Protein AF-A0A5B7B2M4-F1 (afdb_monomer)

Solvent-accessible surface area (backbone atoms only — not comparable to full-atom values): 9684 Å² total; per-residue (Å²): 109,72,70,57,55,51,35,52,51,45,44,63,54,67,71,53,65,51,59,54,58,60,61,74,62,68,88,63,90,63,80,68,60,58,59,52,50,55,50,51,48,55,52,44,48,52,54,38,42,56,54,56,53,78,44,56,55,68,67,45,52,50,50,23,68,76,64,66,38,70,68,36,44,48,53,40,48,62,67,48,58,51,80,69,49,18,71,55,77,80,53,66,68,57,53,50,48,37,58,54,30,52,69,42,92,52,55,57,47,18,28,50,28,22,46,51,50,29,44,40,28,40,85,92,33,84,34,12,64,61,46,36,49,47,37,56,77,69,52,35,66,64,55,32,52,53,39,39,65,41,86,87,48,52,69,64,23,19,54,29,19,49,45,35,51,51,33,42,55,52,57,69,70,51,78,91,124

Foldseek 3Di:
DVLLVLLVVLLVCQQCVVVVVVVVPPPDDDPPVVVVVVVSNVVSLVSLQVSLVQLCDPVLLVVCVPPVDPVSLVVSLVSLEDQCLLVDDDDLVSLLSLLSQCVGPDLSSLLSSLSSLSRPQPPPRPCNLVSLVSCVVSVSLVSLVCQLPPPPHDSNSNSSSSSSNVSSVVSVPDDPD

Nearest PDB structures (foldseek):
  6lsu-assembly1_A  TM=4.538E-01  e=9.828E-01  Saccharomyces cerevisiae S288C
  3t7u-assembly1_A  TM=4.483E-01  e=1.725E+00  Homo sapiens
  6lst-assembly1_A  TM=4.559E-01  e=2.286E+00  Saccharomyces cerevisiae S288C

Structure (mmCIF, N/CA/C/O backbone):
data_AF-A0A5B7B2M4-F1
#
_entry.id   AF-A0A5B7B2M4-F1
#
loop_
_atom_site.group_PDB
_atom_site.id
_atom_site.type_symbol
_atom_site.label_atom_id
_atom_site.label_alt_id
_atom_site.label_comp_id
_atom_site.label_asym_id
_atom_site.label_entity_id
_atom_site.label_seq_id
_atom_site.pdbx_PDB_ins_code
_atom_site.Cartn_x
_atom_site.Cartn_y
_atom_site.Cartn_z
_atom_site.occupancy
_atom_site.B_iso_or_equiv
_atom_site.auth_seq_id
_atom_site.auth_comp_id
_atom_site.auth_asym_id
_atom_site.auth_atom_id
_atom_site.pdbx_PDB_model_num
ATOM 1 N N . MET A 1 1 ? 15.340 7.994 -4.288 1.00 92.00 1 MET A N 1
ATOM 2 C CA . MET A 1 1 ? 15.345 6.598 -4.796 1.00 92.00 1 MET A CA 1
ATOM 3 C C . MET A 1 1 ? 16.191 5.570 -4.014 1.00 92.00 1 MET A C 1
ATOM 5 O O . MET A 1 1 ? 15.626 4.593 -3.544 1.00 92.00 1 MET A O 1
ATOM 9 N N . ALA A 1 2 ? 17.513 5.727 -3.843 1.00 94.50 2 ALA A N 1
ATOM 10 C CA . ALA A 1 2 ? 18.378 4.657 -3.292 1.00 94.50 2 ALA A CA 1
ATOM 11 C C . ALA A 1 2 ? 17.943 4.094 -1.918 1.00 94.50 2 ALA A C 1
ATOM 13 O O . ALA A 1 2 ? 17.927 2.882 -1.719 1.00 94.50 2 ALA A O 1
ATOM 14 N N . ARG A 1 3 ? 17.520 4.967 -0.991 1.00 95.62 3 ARG A N 1
ATOM 15 C CA . ARG A 1 3 ? 17.023 4.560 0.338 1.00 95.62 3 ARG A CA 1
ATOM 16 C C . ARG A 1 3 ? 15.766 3.686 0.267 1.00 95.62 3 ARG A C 1
ATOM 18 O O . ARG A 1 3 ? 15.639 2.758 1.055 1.00 95.62 3 ARG A O 1
ATOM 25 N N . PHE A 1 4 ? 14.885 3.949 -0.699 1.00 97.00 4 PHE A N 1
ATOM 26 C CA . PHE A 1 4 ? 13.685 3.142 -0.922 1.00 97.00 4 PHE A CA 1
ATOM 27 C C . PHE A 1 4 ? 14.059 1.731 -1.368 1.00 97.00 4 PHE A C 1
ATOM 29 O O . PHE A 1 4 ? 13.648 0.765 -0.735 1.00 97.00 4 PHE A O 1
ATOM 36 N N . MET A 1 5 ? 14.928 1.606 -2.374 1.00 97.50 5 MET A N 1
ATOM 37 C CA . MET A 1 5 ? 15.396 0.297 -2.844 1.00 97.50 5 MET A CA 1
ATOM 38 C C . MET A 1 5 ? 16.123 -0.491 -1.749 1.00 97.50 5 MET A C 1
ATOM 40 O O . MET A 1 5 ? 15.901 -1.691 -1.616 1.00 97.50 5 MET A O 1
ATOM 44 N N . ALA A 1 6 ? 16.938 0.178 -0.928 1.00 97.38 6 ALA A N 1
ATOM 45 C CA . ALA A 1 6 ? 17.596 -0.453 0.213 1.00 97.38 6 ALA A CA 1
ATOM 46 C C . ALA A 1 6 ? 16.583 -0.977 1.246 1.00 97.38 6 ALA A C 1
ATOM 48 O O . ALA A 1 6 ? 16.709 -2.111 1.704 1.00 97.38 6 ALA A O 1
ATOM 49 N N . ALA A 1 7 ? 15.549 -0.195 1.574 1.00 97.50 7 ALA A N 1
ATOM 50 C CA . ALA A 1 7 ? 14.488 -0.631 2.479 1.00 97.50 7 ALA A CA 1
ATOM 51 C C . ALA A 1 7 ? 13.710 -1.834 1.918 1.00 97.50 7 ALA A C 1
ATOM 53 O O . ALA A 1 7 ? 13.469 -2.791 2.652 1.00 97.50 7 ALA A O 1
ATOM 54 N N . LEU A 1 8 ? 13.383 -1.835 0.618 1.00 96.69 8 LEU A N 1
ATOM 55 C CA . LEU A 1 8 ? 12.730 -2.973 -0.041 1.00 96.69 8 LEU A CA 1
ATOM 56 C C . LEU A 1 8 ? 13.603 -4.230 -0.017 1.00 96.69 8 LEU A C 1
ATOM 58 O O . LEU A 1 8 ? 13.109 -5.313 0.287 1.00 96.69 8 LEU A O 1
ATOM 62 N N . ALA A 1 9 ? 14.901 -4.090 -0.292 1.00 96.50 9 ALA A N 1
ATOM 63 C CA . ALA A 1 9 ? 15.842 -5.203 -0.251 1.00 96.50 9 ALA A CA 1
ATOM 64 C C . ALA A 1 9 ? 15.936 -5.807 1.159 1.00 96.50 9 ALA A C 1
ATOM 66 O O . ALA A 1 9 ? 15.821 -7.021 1.311 1.00 96.50 9 ALA A O 1
ATOM 67 N N . LEU A 1 10 ? 16.055 -4.974 2.198 1.00 96.06 10 LEU A N 1
ATOM 68 C CA . LEU A 1 10 ? 16.050 -5.434 3.590 1.00 96.06 10 LEU A CA 1
ATOM 69 C C . LEU A 1 10 ? 14.726 -6.114 3.958 1.00 96.06 10 LEU A C 1
ATOM 71 O O . LEU A 1 10 ? 14.737 -7.189 4.555 1.00 96.06 10 LEU A O 1
ATOM 75 N N . ALA A 1 11 ? 13.591 -5.532 3.565 1.00 96.00 11 ALA A N 1
ATOM 76 C CA . ALA A 1 11 ? 12.282 -6.131 3.800 1.00 96.00 11 ALA A CA 1
ATOM 77 C C . ALA A 1 11 ? 12.184 -7.508 3.132 1.00 96.00 11 ALA A C 1
ATOM 79 O O . ALA A 1 11 ? 11.703 -8.458 3.735 1.00 96.00 11 ALA A O 1
ATOM 80 N N . TYR A 1 12 ? 12.709 -7.645 1.915 1.00 94.06 12 TYR A N 1
ATOM 81 C CA . TYR A 1 12 ? 12.763 -8.908 1.188 1.00 94.06 12 TYR A CA 1
ATOM 82 C C . TYR A 1 12 ? 13.715 -9.928 1.822 1.00 94.06 12 TYR A C 1
ATOM 84 O O . TYR A 1 12 ? 13.478 -11.127 1.731 1.00 94.06 12 TYR A O 1
ATOM 92 N N . MET A 1 13 ? 14.799 -9.508 2.457 1.00 91.94 13 MET A N 1
ATOM 93 C CA . MET A 1 13 ? 15.658 -10.457 3.165 1.00 91.94 13 MET A CA 1
ATOM 94 C C . MET A 1 13 ? 14.956 -11.014 4.408 1.00 91.94 13 MET A C 1
ATOM 96 O O . MET A 1 13 ? 15.096 -12.191 4.717 1.00 91.94 13 MET A O 1
ATOM 100 N N . PHE A 1 14 ? 14.155 -10.205 5.100 1.00 90.56 14 PHE A N 1
ATOM 101 C CA . PHE A 1 14 ? 13.618 -10.555 6.418 1.00 90.56 14 PHE A CA 1
ATOM 102 C C . PHE A 1 14 ? 12.096 -10.769 6.467 1.00 90.56 14 PHE A C 1
ATOM 104 O O . PHE A 1 14 ? 11.518 -10.777 7.550 1.00 90.56 14 PHE A O 1
ATOM 111 N N . ASP A 1 15 ? 11.428 -11.008 5.334 1.00 88.12 15 ASP A N 1
ATOM 112 C CA . ASP A 1 15 ? 9.972 -11.241 5.280 1.00 88.12 15 ASP A CA 1
ATOM 113 C C . ASP A 1 15 ? 9.506 -12.646 5.686 1.00 88.12 15 ASP A C 1
ATOM 115 O O . ASP A 1 15 ? 8.326 -12.965 5.532 1.00 88.12 15 ASP A O 1
ATOM 119 N N . GLY A 1 16 ? 10.406 -13.459 6.242 1.00 77.56 16 GLY A N 1
ATOM 120 C CA . GLY A 1 16 ? 10.140 -14.815 6.729 1.00 77.56 16 GLY A CA 1
ATOM 121 C C . GLY A 1 16 ? 10.812 -15.911 5.903 1.00 77.56 16 GLY A C 1
ATOM 122 O O . GLY A 1 16 ? 11.034 -17.000 6.417 1.00 77.56 16 GLY A O 1
ATOM 123 N N . ARG A 1 17 ? 11.245 -15.627 4.667 1.00 71.62 17 ARG A N 1
ATOM 124 C CA . ARG A 1 17 ? 11.921 -16.638 3.833 1.00 71.62 17 ARG A CA 1
ATOM 125 C C . ARG A 1 17 ? 13.304 -17.035 4.332 1.00 71.62 17 ARG A C 1
ATOM 127 O O . ARG A 1 17 ? 13.683 -18.191 4.202 1.00 71.62 17 ARG A O 1
ATOM 134 N N . MET A 1 18 ? 14.063 -16.112 4.924 1.00 66.69 18 MET A N 1
ATOM 135 C CA . MET A 1 18 ? 15.353 -16.482 5.520 1.00 66.69 18 MET A CA 1
ATOM 136 C C . MET A 1 18 ? 15.214 -17.372 6.758 1.00 66.69 18 MET A C 1
ATOM 138 O O . MET A 1 18 ? 16.135 -18.132 7.045 1.00 66.69 18 MET A O 1
ATOM 142 N N . ASP A 1 19 ? 14.066 -17.341 7.438 1.00 60.72 19 ASP A N 1
ATOM 143 C CA . ASP A 1 19 ? 13.812 -18.208 8.592 1.00 60.72 19 ASP A CA 1
ATOM 144 C C . ASP A 1 19 ? 13.605 -19.662 8.131 1.00 60.72 19 ASP A C 1
ATOM 146 O O . ASP A 1 19 ? 14.072 -20.585 8.795 1.00 60.72 19 ASP A O 1
ATOM 150 N N . GLU A 1 20 ? 13.020 -19.872 6.944 1.00 59.59 20 GLU A N 1
ATOM 151 C CA . GLU A 1 20 ? 12.902 -21.193 6.304 1.00 59.59 20 GLU A CA 1
ATOM 152 C C . GLU A 1 20 ? 14.270 -21.756 5.882 1.00 59.59 20 GLU A C 1
ATOM 154 O O . GLU A 1 20 ? 14.570 -22.920 6.149 1.00 59.59 20 GLU A O 1
ATOM 159 N N . PHE A 1 21 ? 15.145 -20.937 5.283 1.00 57.12 21 PHE A N 1
ATOM 160 C CA . PHE A 1 21 ? 16.496 -21.376 4.898 1.00 57.12 21 PHE A CA 1
ATOM 161 C C . PHE A 1 21 ? 17.390 -21.685 6.105 1.00 57.12 21 PHE A C 1
ATOM 163 O O . PHE A 1 21 ? 18.189 -22.621 6.050 1.00 57.12 21 PHE A O 1
ATOM 170 N N . ALA A 1 22 ? 17.247 -20.935 7.202 1.00 57.28 22 ALA A N 1
ATOM 171 C CA . ALA A 1 22 ? 17.946 -21.229 8.449 1.00 57.28 22 ALA A CA 1
ATOM 172 C C . ALA A 1 22 ? 17.492 -22.566 9.063 1.00 57.28 22 ALA A C 1
ATOM 174 O O . ALA A 1 22 ? 18.316 -23.266 9.647 1.00 57.28 22 ALA A O 1
ATOM 175 N N . LEU A 1 23 ? 16.218 -22.945 8.890 1.00 54.50 23 LEU A N 1
ATOM 176 C CA . LEU A 1 23 ? 15.650 -24.193 9.409 1.00 54.50 23 LEU A CA 1
ATOM 177 C C . LEU A 1 23 ? 16.064 -25.432 8.590 1.00 54.50 23 LEU A C 1
ATOM 179 O O . LEU A 1 23 ? 16.275 -26.502 9.152 1.00 54.50 23 LEU A O 1
ATOM 183 N N . ILE A 1 24 ? 16.208 -25.301 7.266 1.00 56.34 24 ILE A N 1
ATOM 184 C CA . ILE A 1 24 ? 16.593 -26.412 6.368 1.00 56.34 24 ILE A CA 1
ATOM 185 C C . ILE A 1 24 ? 18.084 -26.782 6.523 1.00 56.34 24 ILE A C 1
ATOM 187 O O . ILE A 1 24 ? 18.479 -27.911 6.244 1.00 56.34 24 ILE A O 1
ATOM 191 N N . GLY A 1 25 ? 18.920 -25.856 7.005 1.00 51.91 25 GLY A N 1
ATOM 192 C CA . GLY A 1 25 ? 20.362 -26.063 7.175 1.00 51.91 25 GLY A CA 1
ATOM 193 C C . GLY A 1 25 ? 20.795 -26.793 8.455 1.00 51.91 25 GLY A C 1
ATOM 194 O O . GLY A 1 25 ? 21.991 -27.016 8.638 1.00 51.91 25 GLY A O 1
ATOM 195 N N . THR A 1 26 ? 19.883 -27.156 9.362 1.00 47.72 26 THR A N 1
ATOM 196 C CA . THR A 1 26 ? 20.258 -27.714 10.672 1.00 47.72 26 THR A CA 1
ATOM 197 C C . THR A 1 26 ? 20.239 -29.241 10.691 1.00 47.72 26 THR A C 1
ATOM 199 O O . THR A 1 26 ? 19.338 -29.856 11.256 1.00 47.72 26 THR A O 1
ATOM 202 N N . SER A 1 27 ? 21.284 -29.853 10.132 1.00 46.03 27 SER A N 1
ATOM 203 C CA . SER A 1 27 ? 21.728 -31.200 10.528 1.00 46.03 27 SER A CA 1
ATOM 204 C C . SER A 1 27 ? 23.151 -31.231 11.102 1.00 46.03 27 SER A C 1
ATOM 206 O O . SER A 1 27 ? 23.671 -32.309 11.370 1.00 46.03 27 SER A O 1
ATOM 208 N N . SER A 1 28 ? 23.799 -30.084 11.336 1.00 46.19 28 SER A N 1
ATOM 209 C CA . SER A 1 28 ? 25.055 -30.028 12.094 1.00 46.19 28 SER A CA 1
ATOM 210 C C . SER A 1 28 ? 25.338 -28.610 12.609 1.00 46.19 28 SER A C 1
ATOM 212 O O . SER A 1 28 ? 25.233 -27.645 11.859 1.00 46.19 28 SER A O 1
ATOM 214 N N . GLU A 1 29 ? 25.634 -28.518 13.908 1.00 49.25 29 GLU A N 1
ATOM 215 C CA . GLU A 1 29 ? 26.348 -27.450 14.630 1.00 49.25 29 GLU A CA 1
ATOM 216 C C . GLU A 1 29 ? 26.226 -25.989 14.134 1.00 49.25 29 GLU A C 1
ATOM 218 O O . GLU A 1 29 ? 26.856 -25.590 13.158 1.00 49.25 29 GLU A O 1
ATOM 223 N N . SER A 1 30 ? 25.528 -25.117 14.883 1.00 48.75 30 SER A N 1
ATOM 224 C CA . SER A 1 30 ? 26.055 -23.779 15.263 1.00 48.75 30 SER A CA 1
ATOM 225 C C . SER A 1 30 ? 25.034 -22.896 16.003 1.00 48.75 30 SER A C 1
ATOM 227 O O . SER A 1 30 ? 24.222 -22.201 15.400 1.00 48.75 30 SER A O 1
ATOM 229 N N . SER A 1 31 ? 25.159 -22.809 17.330 1.00 52.06 31 SER A N 1
ATOM 230 C CA . SER A 1 31 ? 24.497 -21.773 18.153 1.00 52.06 31 SER A CA 1
ATOM 231 C C . SER A 1 31 ? 24.957 -20.342 17.785 1.00 52.06 31 SER A C 1
ATOM 233 O O . SER A 1 31 ? 24.250 -19.362 17.994 1.00 52.06 31 SER A O 1
ATOM 235 N N . SER A 1 32 ? 26.131 -20.201 17.159 1.00 53.34 32 SER A N 1
ATOM 236 C CA . SER A 1 32 ? 26.727 -18.911 16.787 1.00 53.34 32 SER A CA 1
ATOM 237 C C . SER A 1 32 ? 26.107 -18.243 15.549 1.00 53.34 32 SER A C 1
ATOM 239 O O . SER A 1 32 ? 26.092 -17.014 15.471 1.00 53.34 32 SER A O 1
ATOM 241 N N . LYS A 1 33 ? 25.580 -19.009 14.581 1.00 56.06 33 LYS A N 1
ATOM 242 C CA . LYS A 1 33 ? 25.015 -18.446 13.336 1.00 56.06 33 LYS A CA 1
ATOM 243 C C . LYS A 1 33 ? 23.608 -17.869 13.530 1.00 56.06 33 LYS A C 1
ATOM 245 O O . LYS A 1 33 ? 23.293 -16.847 12.923 1.00 56.06 33 LYS A O 1
ATOM 250 N N . SER A 1 34 ? 22.788 -18.461 14.402 1.00 56.94 34 SER A N 1
ATOM 251 C CA . SER A 1 34 ? 21.434 -17.968 14.705 1.00 56.94 34 SER A CA 1
ATOM 252 C C . SER A 1 34 ? 21.455 -16.618 15.434 1.00 56.94 34 SER A C 1
ATOM 254 O O . SER A 1 34 ? 20.738 -15.697 15.044 1.00 56.94 34 SER A O 1
ATOM 256 N N . VAL A 1 35 ? 22.354 -16.449 16.412 1.00 59.94 35 VAL A N 1
ATOM 257 C CA . VAL A 1 35 ? 22.531 -15.191 17.164 1.00 59.94 35 VAL A CA 1
ATOM 258 C C . VAL A 1 35 ? 22.952 -14.030 16.250 1.00 59.94 35 VAL A C 1
ATOM 260 O O . VAL A 1 35 ? 22.502 -12.897 16.432 1.00 59.94 35 VAL A O 1
ATOM 263 N N . SER A 1 36 ? 23.772 -14.301 15.228 1.00 74.69 36 SER A N 1
ATOM 264 C CA . SER A 1 36 ? 24.186 -13.297 14.236 1.00 74.69 36 SER A CA 1
ATOM 265 C C . SER A 1 36 ? 23.022 -12.842 13.342 1.00 74.69 36 SER A C 1
ATOM 267 O O . SER A 1 36 ? 22.870 -11.644 13.085 1.00 74.69 36 SER A O 1
ATOM 269 N N . LEU A 1 37 ? 22.160 -13.774 12.922 1.00 81.12 37 LEU A N 1
ATOM 270 C CA . LEU A 1 37 ? 21.032 -13.486 12.034 1.00 81.12 37 LEU A CA 1
ATOM 271 C C . LEU A 1 37 ? 19.918 -12.704 12.741 1.00 81.12 37 LEU A C 1
ATOM 273 O O . LEU A 1 37 ? 19.368 -11.768 12.159 1.00 81.12 37 LEU A O 1
ATOM 277 N N . ASP A 1 38 ? 19.640 -13.009 14.009 1.00 84.25 38 ASP A N 1
ATOM 278 C CA . ASP A 1 38 ? 18.680 -12.247 14.817 1.00 84.25 38 ASP A CA 1
ATOM 279 C C . ASP A 1 38 ? 19.138 -10.799 15.040 1.00 84.25 38 ASP A C 1
ATOM 281 O O . ASP A 1 38 ? 18.335 -9.863 14.961 1.00 84.25 38 ASP A O 1
ATOM 285 N N . GLY A 1 39 ? 20.439 -10.593 15.274 1.00 87.94 39 GLY A N 1
ATOM 286 C CA . GLY A 1 39 ? 21.036 -9.259 15.347 1.00 87.94 39 GLY A CA 1
ATOM 287 C C . GLY A 1 39 ? 20.872 -8.488 14.035 1.00 87.94 39 GLY A C 1
ATOM 288 O O . GLY A 1 39 ? 20.387 -7.354 14.037 1.00 87.94 39 GLY A O 1
ATOM 289 N N . ALA A 1 40 ? 21.197 -9.127 12.907 1.00 90.06 40 ALA A N 1
ATOM 290 C CA . ALA A 1 40 ? 21.039 -8.543 11.577 1.00 90.06 40 ALA A CA 1
ATOM 291 C C . ALA A 1 40 ? 19.574 -8.199 11.261 1.00 90.06 40 ALA A C 1
ATOM 293 O O . ALA A 1 40 ? 19.301 -7.099 10.779 1.00 90.06 40 ALA A O 1
ATOM 294 N N . ARG A 1 41 ? 18.623 -9.081 11.605 1.00 92.31 41 ARG A N 1
ATOM 295 C CA . ARG A 1 41 ? 17.180 -8.839 11.445 1.00 92.31 41 ARG A CA 1
ATOM 296 C C . A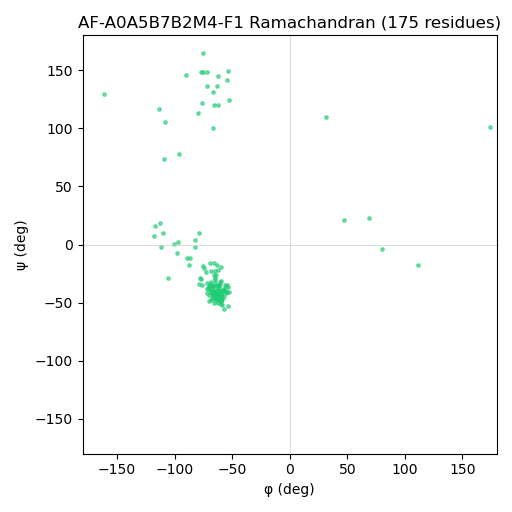RG A 1 41 ? 16.744 -7.606 12.219 1.00 92.31 41 ARG A C 1
ATOM 298 O O . ARG A 1 41 ? 16.074 -6.737 11.669 1.00 92.31 41 ARG A O 1
ATOM 305 N N . ARG A 1 42 ? 17.148 -7.496 13.485 1.00 93.19 42 ARG A N 1
ATOM 306 C CA . ARG A 1 42 ? 16.777 -6.363 14.342 1.00 93.19 42 ARG A CA 1
ATOM 307 C C . ARG A 1 42 ? 17.312 -5.041 13.790 1.00 93.19 42 ARG A C 1
ATOM 309 O O . ARG A 1 42 ? 16.579 -4.054 13.765 1.00 93.19 42 ARG A O 1
ATOM 316 N N . MET A 1 43 ? 18.553 -5.027 13.297 1.00 94.88 43 MET A N 1
ATOM 317 C CA . MET A 1 43 ? 19.119 -3.849 12.630 1.00 94.88 43 MET A CA 1
ATOM 318 C C . MET A 1 43 ? 18.383 -3.516 11.328 1.00 94.88 43 MET A C 1
ATOM 320 O O . MET A 1 43 ? 18.052 -2.355 11.100 1.00 94.88 43 MET A O 1
ATOM 324 N N . ALA A 1 44 ? 18.083 -4.516 10.497 1.00 95.56 44 ALA A N 1
ATOM 325 C CA . ALA A 1 44 ? 17.350 -4.324 9.250 1.00 95.56 44 ALA A CA 1
ATOM 326 C C . ALA A 1 44 ? 15.965 -3.714 9.495 1.00 95.56 44 ALA A C 1
ATOM 328 O O . ALA A 1 44 ? 15.619 -2.714 8.870 1.00 95.56 44 ALA A O 1
ATOM 329 N N . LEU A 1 45 ? 15.211 -4.254 10.458 1.00 96.44 45 LEU A N 1
ATOM 330 C CA . LEU A 1 45 ? 13.912 -3.713 10.855 1.00 96.44 45 LEU A CA 1
ATOM 331 C C . LEU A 1 45 ? 14.033 -2.263 11.343 1.00 96.44 45 LEU A C 1
ATOM 333 O O . LEU A 1 45 ? 13.266 -1.418 10.895 1.00 96.44 45 LEU A O 1
ATOM 337 N N . LYS A 1 46 ? 15.042 -1.934 12.158 1.00 97.44 46 LYS A N 1
ATOM 338 C CA . LYS A 1 46 ? 15.294 -0.549 12.594 1.00 97.44 46 LYS A CA 1
ATOM 339 C C . LYS A 1 46 ? 15.565 0.399 11.418 1.00 97.44 46 LYS A C 1
ATOM 341 O O . LYS A 1 46 ? 15.084 1.529 11.413 1.00 97.44 46 LYS A O 1
ATOM 346 N N . HIS A 1 47 ? 16.323 -0.038 10.412 1.00 97.75 47 HIS A N 1
ATOM 347 C CA . HIS A 1 47 ? 16.589 0.774 9.220 1.00 97.75 47 HIS A CA 1
ATOM 348 C C . HIS A 1 47 ? 15.346 0.968 8.346 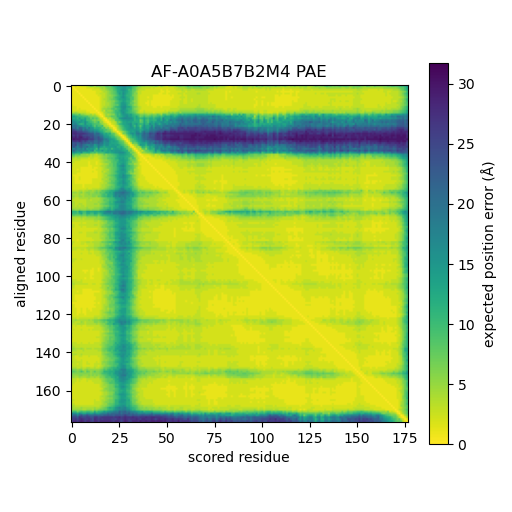1.00 97.75 47 HIS A C 1
ATOM 350 O O . HIS A 1 47 ? 15.134 2.067 7.833 1.00 97.75 47 HIS A O 1
ATOM 356 N N . ILE A 1 48 ? 14.520 -0.069 8.196 1.00 98.19 48 ILE A N 1
ATOM 357 C CA . ILE A 1 48 ? 13.244 0.018 7.474 1.00 98.19 48 ILE A CA 1
ATOM 358 C C . ILE A 1 48 ? 12.293 0.975 8.196 1.00 98.19 48 ILE A C 1
ATOM 360 O O . ILE A 1 48 ? 11.690 1.832 7.558 1.00 98.19 48 ILE A O 1
ATOM 364 N N . GLU A 1 49 ? 12.182 0.858 9.518 1.00 97.25 49 GLU A N 1
ATOM 365 C CA . GLU A 1 49 ? 11.352 1.737 10.341 1.00 97.25 49 GLU A CA 1
ATOM 366 C C . GLU A 1 49 ? 11.794 3.195 10.210 1.00 97.25 49 GLU A C 1
ATOM 368 O O . GLU A 1 49 ? 10.989 4.049 9.845 1.00 97.25 49 GLU A O 1
ATOM 373 N N . ALA A 1 50 ? 13.089 3.470 10.397 1.00 97.69 50 ALA A N 1
ATOM 374 C CA . ALA A 1 50 ? 13.639 4.809 10.222 1.00 97.69 50 ALA A CA 1
ATOM 375 C C . ALA A 1 50 ? 13.351 5.366 8.820 1.00 97.69 50 ALA A C 1
ATOM 377 O O . ALA A 1 50 ? 13.004 6.535 8.686 1.00 97.69 50 ALA A O 1
ATOM 378 N N . PHE A 1 51 ? 13.449 4.536 7.777 1.00 97.88 51 PHE A N 1
ATOM 379 C CA . PHE A 1 51 ? 13.090 4.935 6.419 1.00 97.88 51 PHE A CA 1
ATOM 380 C C . PHE A 1 51 ? 11.607 5.311 6.301 1.00 97.88 51 PHE A C 1
ATOM 382 O O . PHE A 1 51 ? 11.303 6.390 5.802 1.00 97.88 51 PHE A O 1
ATOM 389 N N . VAL A 1 52 ? 10.679 4.475 6.773 1.00 97.25 52 VAL A N 1
ATOM 390 C CA . VAL A 1 52 ? 9.235 4.765 6.687 1.00 97.25 52 VAL A CA 1
ATOM 391 C C . VAL A 1 52 ? 8.879 6.050 7.443 1.00 97.25 52 VAL A C 1
ATOM 393 O O . VAL A 1 52 ? 8.121 6.882 6.938 1.00 97.25 52 VAL A O 1
ATOM 396 N N . LEU A 1 53 ? 9.480 6.263 8.614 1.00 95.94 53 LEU A N 1
ATOM 397 C CA . LEU A 1 53 ? 9.234 7.448 9.435 1.00 95.94 53 LEU A CA 1
ATOM 398 C C . LEU A 1 53 ? 9.693 8.754 8.771 1.00 95.94 53 LEU A C 1
ATOM 400 O O . LEU A 1 53 ? 9.119 9.799 9.058 1.00 95.94 53 LEU A O 1
ATOM 404 N N . THR A 1 54 ? 10.638 8.720 7.820 1.00 96.69 54 THR A N 1
ATOM 405 C CA . THR A 1 54 ? 11.013 9.930 7.052 1.00 96.69 54 THR A CA 1
ATOM 406 C C . THR A 1 54 ? 9.875 10.492 6.197 1.00 96.69 54 THR A C 1
ATOM 408 O O . THR A 1 54 ? 9.931 11.656 5.815 1.00 96.69 54 THR A O 1
ATOM 411 N N . PHE A 1 55 ? 8.836 9.695 5.934 1.00 95.25 55 PHE A N 1
ATOM 412 C CA . PHE A 1 55 ? 7.648 10.085 5.167 1.00 95.25 55 PHE A CA 1
ATOM 413 C C . PHE A 1 55 ? 6.389 10.204 6.037 1.00 95.25 55 PHE A C 1
ATOM 415 O O . PHE A 1 55 ? 5.281 10.310 5.510 1.00 95.25 55 PHE A O 1
ATOM 422 N N . SER A 1 56 ? 6.545 10.147 7.361 1.00 91.62 56 SER A N 1
ATOM 423 C CA . SER A 1 56 ? 5.438 10.090 8.317 1.00 91.62 56 SER A CA 1
ATOM 424 C C . SER A 1 56 ? 5.315 11.402 9.090 1.00 91.62 56 SER A C 1
ATOM 426 O O . SER A 1 56 ? 5.685 11.489 10.259 1.00 91.62 56 SER A O 1
ATOM 428 N N . ASP A 1 57 ? 4.819 12.448 8.422 1.00 91.00 57 ASP A N 1
ATOM 429 C CA . ASP A 1 57 ? 4.550 13.732 9.076 1.00 91.00 57 ASP A CA 1
ATOM 430 C C . ASP A 1 57 ? 3.426 13.596 10.116 1.00 91.00 57 ASP A C 1
ATOM 432 O O . ASP A 1 57 ? 2.287 13.252 9.791 1.00 91.00 57 ASP A O 1
ATOM 436 N N . LEU A 1 58 ? 3.733 13.899 11.378 1.00 89.75 58 LEU A N 1
ATOM 437 C CA . LEU A 1 58 ? 2.821 13.667 12.497 1.00 89.75 58 LEU A CA 1
ATOM 438 C C . LEU A 1 58 ? 1.478 14.394 12.326 1.00 89.75 58 LEU A C 1
ATOM 440 O O . LEU A 1 58 ? 0.430 13.831 12.647 1.00 89.75 58 LEU A O 1
ATOM 444 N N . GLN A 1 59 ? 1.492 15.626 11.810 1.00 91.06 59 GLN A N 1
ATOM 445 C CA . GLN A 1 59 ? 0.275 16.424 11.645 1.00 91.06 59 GLN A CA 1
ATOM 446 C C . GLN A 1 59 ? -0.619 15.854 10.542 1.00 91.06 59 GLN A C 1
ATOM 448 O O . GLN A 1 59 ? -1.807 15.609 10.769 1.00 91.06 59 GLN A O 1
ATOM 453 N N . SER A 1 60 ? -0.039 15.561 9.379 1.00 93.25 60 SER A N 1
ATOM 454 C CA . SER A 1 60 ? -0.757 14.992 8.236 1.00 93.25 60 SER A CA 1
ATOM 455 C C . SER A 1 60 ? -1.349 13.618 8.569 1.00 93.25 60 SER A C 1
ATOM 457 O O . SER A 1 60 ? -2.510 13.342 8.256 1.00 93.25 60 SER A O 1
ATOM 459 N N . PHE A 1 61 ? -0.599 12.763 9.272 1.00 94.38 61 PHE A N 1
ATOM 460 C CA . PHE A 1 61 ? -1.075 11.433 9.665 1.00 94.38 61 PHE A CA 1
ATOM 461 C C . PHE A 1 61 ? -2.152 11.498 10.744 1.00 94.38 61 PHE A C 1
ATOM 463 O O . PHE A 1 61 ? -3.115 10.736 10.671 1.00 94.38 61 PHE A O 1
ATOM 470 N N . SER A 1 62 ? -2.042 12.417 11.706 1.00 92.12 62 SER A N 1
ATOM 471 C CA . SER A 1 62 ? -3.081 12.641 12.717 1.00 92.12 62 SER A CA 1
ATOM 472 C C . SER A 1 62 ? -4.403 13.087 12.078 1.00 92.12 62 SER A C 1
ATOM 474 O O . SER A 1 62 ? -5.457 12.496 12.334 1.00 92.12 62 SER A O 1
ATOM 476 N N . ALA A 1 63 ? -4.353 14.051 11.151 1.00 93.56 63 ALA A N 1
ATOM 477 C CA . ALA A 1 63 ? -5.529 14.518 10.416 1.00 93.56 63 ALA A CA 1
ATOM 478 C C . ALA A 1 63 ? -6.179 13.402 9.575 1.00 93.56 63 ALA A C 1
ATOM 480 O O . ALA A 1 63 ? -7.409 13.239 9.565 1.00 93.56 63 ALA A O 1
ATOM 481 N N . ALA A 1 64 ? -5.357 12.590 8.902 1.00 94.62 64 ALA A N 1
ATOM 482 C CA . ALA A 1 64 ? -5.810 11.432 8.137 1.00 94.62 64 ALA A CA 1
ATOM 483 C C . ALA A 1 64 ? -6.411 10.335 9.033 1.00 94.62 64 ALA A C 1
ATOM 485 O O . ALA A 1 64 ? -7.390 9.688 8.651 1.00 94.62 64 ALA A O 1
ATOM 486 N N . ALA A 1 65 ? -5.865 10.139 10.236 1.00 91.88 65 ALA A N 1
ATOM 487 C CA . ALA A 1 65 ? -6.371 9.180 11.211 1.00 91.88 65 ALA A CA 1
ATOM 488 C C . ALA A 1 65 ? -7.763 9.557 11.721 1.00 91.88 65 ALA A C 1
ATOM 490 O O . ALA A 1 65 ? -8.627 8.682 11.791 1.00 91.88 65 ALA A O 1
ATOM 491 N N . ALA A 1 66 ? -7.969 10.840 12.037 1.00 91.19 66 ALA A N 1
ATOM 492 C CA . ALA A 1 66 ? -9.203 11.356 12.621 1.00 91.19 66 ALA A CA 1
ATOM 493 C C . ALA A 1 66 ? -10.373 11.393 11.629 1.00 91.19 66 ALA A C 1
ATOM 495 O O . ALA A 1 66 ? -11.491 11.035 11.987 1.00 91.19 66 ALA A O 1
ATOM 496 N N . SER A 1 67 ? -10.128 11.812 10.382 1.00 85.25 67 SER A N 1
ATOM 497 C CA . SER A 1 67 ? -11.206 12.060 9.412 1.00 85.25 67 SER A CA 1
ATOM 498 C C . SER A 1 67 ? -11.340 10.989 8.329 1.00 85.25 67 SER A C 1
ATOM 500 O O . SER A 1 67 ? -12.425 10.800 7.788 1.00 85.25 67 SER A O 1
ATOM 502 N N . SER A 1 68 ? -10.245 10.308 7.960 1.00 80.69 68 SER A N 1
ATOM 503 C CA . SER A 1 68 ? -10.152 9.488 6.735 1.00 80.69 68 SER A CA 1
ATOM 504 C C . SER A 1 68 ? -10.678 10.189 5.465 1.00 80.69 68 SER A C 1
ATOM 506 O O . SER A 1 68 ? -11.028 9.526 4.485 1.00 80.69 68 SER A O 1
ATOM 508 N N . ALA A 1 69 ? -10.743 11.526 5.475 1.00 90.56 69 ALA A N 1
ATOM 509 C CA . ALA A 1 69 ? -11.277 12.316 4.378 1.00 90.56 69 ALA A CA 1
ATOM 510 C C . ALA A 1 69 ? -10.309 12.302 3.181 1.00 90.56 69 ALA A C 1
ATOM 512 O O . ALA A 1 69 ? -9.090 12.279 3.387 1.00 90.56 69 ALA A O 1
ATOM 513 N N . PRO A 1 70 ? -10.811 12.376 1.931 1.00 91.19 70 PRO A N 1
ATOM 514 C CA . PRO A 1 70 ? -9.963 12.350 0.738 1.00 91.19 70 PRO A CA 1
ATOM 515 C C . PRO A 1 70 ? -8.838 13.393 0.755 1.00 91.19 70 PRO A C 1
ATOM 517 O O . PRO A 1 70 ? -7.704 13.065 0.427 1.00 91.19 70 PRO A O 1
ATOM 520 N N . ALA A 1 71 ? -9.122 14.617 1.214 1.00 93.19 71 ALA A N 1
ATOM 521 C CA . ALA A 1 71 ? -8.133 15.693 1.286 1.00 93.19 71 ALA A CA 1
ATOM 522 C C . ALA A 1 71 ? -6.966 15.375 2.242 1.00 93.19 71 ALA A C 1
ATOM 524 O O . ALA A 1 71 ? -5.808 15.587 1.893 1.00 93.19 71 ALA A O 1
ATOM 525 N N . ALA A 1 72 ? -7.253 14.804 3.417 1.00 94.81 72 ALA A N 1
ATOM 526 C CA . ALA A 1 72 ? -6.218 14.439 4.385 1.00 94.81 72 ALA A CA 1
ATOM 527 C C . ALA A 1 72 ? -5.333 13.288 3.869 1.00 94.81 72 ALA A C 1
ATOM 529 O O . ALA A 1 72 ? -4.116 13.301 4.039 1.00 94.81 72 ALA A O 1
ATOM 530 N N . LEU A 1 73 ? -5.932 12.308 3.183 1.00 95.69 73 LEU A N 1
ATOM 531 C CA . LEU A 1 73 ? -5.190 11.217 2.543 1.00 95.69 73 LEU A CA 1
ATOM 532 C C . LEU A 1 73 ? -4.339 11.709 1.360 1.00 95.69 73 LEU A C 1
ATOM 534 O O . LEU A 1 73 ? -3.229 11.212 1.160 1.00 95.69 73 LEU A O 1
ATOM 538 N N . ALA A 1 74 ? -4.823 12.696 0.603 1.00 94.62 74 ALA A N 1
ATOM 539 C CA . ALA A 1 74 ? -4.066 13.323 -0.478 1.00 94.62 74 ALA A CA 1
ATOM 540 C C . ALA A 1 74 ? -2.833 14.070 0.051 1.00 94.62 74 ALA A C 1
ATOM 542 O O . ALA A 1 74 ? -1.753 13.916 -0.512 1.00 94.62 74 ALA A O 1
ATOM 543 N N . GLN A 1 75 ? -2.959 14.792 1.171 1.00 94.75 75 GLN A N 1
ATOM 544 C CA . GLN A 1 75 ? -1.824 15.459 1.818 1.00 94.75 75 GLN A CA 1
ATOM 545 C C . GLN A 1 75 ? -0.735 14.460 2.229 1.00 94.75 75 GLN A C 1
ATOM 547 O O . GLN A 1 75 ? 0.432 14.665 1.906 1.00 94.75 75 GLN A O 1
ATOM 552 N N . VAL A 1 76 ? -1.120 13.347 2.867 1.00 97.06 76 VAL A N 1
ATOM 553 C CA . VAL A 1 76 ? -0.176 12.270 3.211 1.00 97.06 76 VAL A CA 1
ATOM 554 C C . VAL A 1 76 ? 0.468 11.675 1.958 1.00 97.06 76 VAL A C 1
ATOM 556 O O . VAL A 1 76 ? 1.666 11.408 1.948 1.00 97.06 76 VAL A O 1
ATOM 559 N N . THR A 1 77 ? -0.312 11.467 0.895 1.00 96.94 77 THR A N 1
ATOM 560 C CA . THR A 1 77 ? 0.202 10.928 -0.372 1.00 96.94 77 THR A CA 1
ATOM 561 C C . THR A 1 77 ? 1.256 11.846 -0.977 1.00 96.94 77 THR A C 1
ATOM 563 O O . THR A 1 77 ? 2.292 11.357 -1.417 1.00 96.94 77 THR A O 1
ATOM 566 N N . GLU A 1 78 ? 1.015 13.156 -0.976 1.00 94.94 78 GLU A N 1
ATOM 567 C CA . GLU A 1 78 ? 1.947 14.134 -1.531 1.00 94.94 78 GLU A CA 1
ATOM 568 C C . GLU A 1 78 ? 3.236 14.206 -0.709 1.00 94.94 78 GLU A C 1
ATOM 570 O O . GLU A 1 78 ? 4.324 14.096 -1.268 1.00 94.94 78 GLU A O 1
ATOM 575 N N . SER A 1 79 ? 3.138 14.268 0.624 1.00 95.12 79 SER A N 1
ATOM 576 C CA . SER A 1 79 ? 4.323 14.275 1.492 1.00 95.12 79 SER A CA 1
ATOM 577 C C . SER A 1 79 ? 5.123 12.972 1.429 1.00 95.12 79 SER A C 1
ATOM 579 O O . SER A 1 79 ? 6.335 12.973 1.627 1.00 95.12 79 SER A O 1
ATOM 581 N N . ALA A 1 80 ? 4.450 11.847 1.177 1.00 96.12 80 ALA A N 1
ATOM 582 C CA . ALA A 1 80 ? 5.073 10.531 1.119 1.00 96.12 80 ALA A CA 1
ATOM 583 C C . ALA A 1 80 ? 5.643 10.180 -0.264 1.00 96.12 80 ALA A C 1
ATOM 585 O O . ALA A 1 80 ? 6.332 9.166 -0.392 1.00 96.12 80 ALA A O 1
ATOM 586 N N . ARG A 1 81 ? 5.331 10.952 -1.311 1.00 96.50 81 ARG A N 1
ATOM 587 C CA . ARG A 1 81 ? 5.616 10.594 -2.705 1.00 96.50 81 ARG A CA 1
ATOM 588 C C . ARG A 1 81 ? 7.119 10.549 -2.987 1.00 96.50 81 ARG A C 1
ATOM 590 O O . ARG A 1 81 ? 7.856 11.499 -2.747 1.00 96.50 81 ARG A O 1
ATOM 597 N N . ILE A 1 82 ? 7.554 9.460 -3.613 1.00 96.94 82 ILE A N 1
ATOM 598 C CA . ILE A 1 82 ? 8.878 9.313 -4.219 1.00 96.94 82 ILE A CA 1
ATOM 599 C C . ILE A 1 82 ? 8.685 9.326 -5.732 1.00 96.94 82 ILE A C 1
ATOM 601 O O . ILE A 1 82 ? 8.222 8.343 -6.311 1.00 96.94 82 ILE A O 1
ATOM 605 N N . GLN A 1 83 ? 9.038 10.435 -6.381 1.00 92.94 83 GLN A N 1
ATOM 606 C CA . GLN A 1 83 ? 8.737 10.655 -7.798 1.00 92.94 83 GLN A CA 1
ATOM 607 C C . GLN A 1 83 ? 9.275 9.533 -8.700 1.00 92.94 83 GLN A C 1
ATOM 609 O O . GLN A 1 83 ? 8.578 9.057 -9.593 1.00 92.94 83 GLN A O 1
ATOM 614 N N . GLU A 1 84 ? 10.485 9.043 -8.432 1.00 94.75 84 GLU A N 1
ATOM 615 C CA . GLU A 1 84 ? 11.121 8.011 -9.250 1.00 94.75 84 GLU A CA 1
ATOM 616 C C . GLU A 1 84 ? 10.538 6.611 -9.022 1.00 94.75 84 GLU A C 1
ATOM 618 O O . GLU A 1 84 ? 10.696 5.742 -9.879 1.00 94.75 84 GLU A O 1
ATOM 623 N N . ALA A 1 85 ? 9.832 6.378 -7.909 1.00 94.62 85 ALA A N 1
ATOM 624 C CA . ALA A 1 85 ? 9.188 5.091 -7.647 1.00 94.62 85 ALA A CA 1
ATOM 625 C C . ALA A 1 85 ? 8.064 4.802 -8.654 1.00 94.62 85 ALA A C 1
ATOM 627 O O . ALA A 1 85 ? 7.824 3.641 -8.982 1.00 94.62 85 ALA A O 1
ATOM 628 N N . GLY A 1 86 ? 7.452 5.846 -9.225 1.00 90.69 86 GLY A N 1
ATOM 629 C CA . GLY A 1 86 ? 6.453 5.724 -10.286 1.00 90.69 86 GLY A CA 1
ATOM 630 C C . GLY A 1 86 ? 6.987 5.159 -11.608 1.00 90.69 86 GLY A C 1
ATOM 631 O O . GLY A 1 86 ? 6.195 4.740 -12.452 1.00 90.69 86 GLY A O 1
ATOM 632 N N . HIS A 1 87 ? 8.312 5.130 -11.798 1.00 93.75 87 HIS A N 1
ATOM 633 C CA . HIS A 1 87 ? 8.963 4.532 -12.968 1.00 93.75 87 HIS A CA 1
ATOM 634 C C . HIS A 1 87 ? 9.296 3.050 -12.792 1.00 93.75 87 HIS A C 1
ATOM 636 O O . HIS A 1 87 ? 9.662 2.393 -13.767 1.00 93.75 87 HIS A O 1
ATOM 642 N N . LEU A 1 88 ? 9.192 2.514 -11.574 1.00 95.75 88 LEU A N 1
ATOM 643 C CA . LEU A 1 88 ? 9.383 1.089 -11.349 1.00 95.75 88 LEU A CA 1
ATOM 644 C C . LEU A 1 88 ? 8.188 0.330 -11.907 1.00 95.75 88 LEU A C 1
ATOM 646 O O . LEU A 1 88 ? 7.046 0.725 -11.699 1.00 95.75 88 LEU A O 1
ATOM 650 N N . ARG A 1 89 ? 8.454 -0.771 -12.603 1.00 96.94 89 ARG A N 1
ATOM 651 C CA . ARG A 1 89 ? 7.422 -1.699 -13.054 1.00 96.94 89 ARG A CA 1
ATOM 652 C C . ARG A 1 89 ? 7.607 -3.017 -12.325 1.00 96.94 89 ARG A C 1
ATOM 654 O O . ARG A 1 89 ? 8.615 -3.685 -12.527 1.00 96.94 89 ARG A O 1
ATOM 661 N N . CYS A 1 90 ? 6.626 -3.396 -11.518 1.00 97.25 90 CYS A N 1
ATOM 662 C CA . CYS A 1 90 ? 6.618 -4.667 -10.811 1.00 97.25 90 CYS A CA 1
ATOM 663 C C . CYS A 1 90 ? 5.944 -5.768 -11.638 1.00 97.25 90 CYS A C 1
ATOM 665 O O . CYS A 1 90 ? 4.962 -5.554 -12.360 1.00 97.25 90 CYS A O 1
ATOM 667 N N . SER A 1 91 ? 6.457 -6.978 -11.478 1.00 97.88 91 SER A N 1
ATOM 668 C CA . SER A 1 91 ? 5.810 -8.227 -11.858 1.00 97.88 91 SER A CA 1
ATOM 669 C C . SER A 1 91 ? 4.691 -8.603 -10.878 1.00 97.88 91 SER A C 1
ATOM 671 O O . SER A 1 91 ? 4.614 -8.105 -9.751 1.00 97.88 91 SER A O 1
ATOM 673 N N . GLY A 1 92 ? 3.834 -9.548 -11.280 1.00 97.25 92 GLY A N 1
ATOM 674 C CA . GLY A 1 92 ? 2.807 -10.101 -10.392 1.00 97.25 92 GLY A CA 1
ATOM 675 C C . GLY A 1 92 ? 3.387 -10.783 -9.146 1.00 97.25 92 GLY A C 1
ATOM 676 O O . GLY A 1 92 ? 2.809 -10.671 -8.069 1.00 97.25 92 GLY A O 1
ATOM 677 N N . ALA A 1 93 ? 4.556 -11.424 -9.261 1.00 96.25 93 ALA A N 1
ATOM 678 C CA . ALA A 1 93 ? 5.230 -12.069 -8.133 1.00 96.25 93 ALA A CA 1
ATOM 679 C C . ALA A 1 93 ? 5.710 -11.051 -7.084 1.00 96.25 93 ALA A C 1
ATOM 681 O O . ALA A 1 93 ? 5.555 -11.276 -5.883 1.00 96.25 93 ALA A O 1
ATOM 682 N N . GLU A 1 94 ? 6.244 -9.909 -7.526 1.00 96.31 94 GLU A N 1
ATOM 683 C CA . GLU A 1 94 ? 6.651 -8.820 -6.631 1.00 96.31 94 GLU A CA 1
ATOM 684 C C . GLU A 1 94 ? 5.445 -8.204 -5.916 1.00 96.31 94 GLU A C 1
ATOM 686 O O . GLU A 1 94 ? 5.465 -8.067 -4.694 1.00 96.31 94 GLU A O 1
ATOM 691 N N . ILE A 1 95 ? 4.356 -7.922 -6.640 1.00 98.00 95 ILE A N 1
ATOM 692 C CA . ILE A 1 95 ? 3.106 -7.436 -6.032 1.00 98.00 95 ILE A CA 1
ATOM 693 C C . ILE A 1 95 ? 2.553 -8.452 -5.023 1.00 98.00 95 ILE A C 1
ATOM 695 O O . ILE A 1 95 ? 2.216 -8.085 -3.895 1.00 98.00 95 ILE A O 1
ATOM 699 N N . GLY A 1 96 ? 2.520 -9.738 -5.383 1.00 97.19 96 GLY A N 1
ATOM 700 C CA . GLY A 1 96 ? 2.083 -10.820 -4.499 1.00 97.19 96 GLY A CA 1
ATOM 701 C C . GLY A 1 96 ? 2.885 -10.884 -3.197 1.00 97.19 96 GLY A C 1
ATOM 702 O O . GLY A 1 96 ? 2.308 -11.063 -2.122 1.00 97.19 96 GLY A O 1
ATOM 703 N N . ARG A 1 97 ? 4.200 -10.652 -3.266 1.00 96.06 97 ARG A N 1
ATOM 704 C CA . ARG A 1 97 ? 5.076 -10.594 -2.090 1.00 96.06 97 ARG A CA 1
ATOM 705 C C . ARG A 1 97 ? 4.688 -9.462 -1.140 1.00 96.06 97 ARG A C 1
ATOM 707 O O . ARG A 1 97 ? 4.575 -9.702 0.060 1.00 96.06 97 ARG A O 1
ATOM 714 N N . PHE A 1 98 ? 4.428 -8.257 -1.648 1.00 97.75 98 PHE A N 1
ATOM 715 C CA . PHE A 1 98 ? 3.968 -7.145 -0.808 1.00 97.75 98 PHE A CA 1
ATOM 716 C C . PHE A 1 98 ? 2.611 -7.434 -0.160 1.00 97.75 98 PHE A C 1
ATOM 718 O O . PHE A 1 98 ? 2.432 -7.171 1.028 1.00 97.75 98 PHE A O 1
ATOM 725 N N . ILE A 1 99 ? 1.677 -8.046 -0.895 1.00 97.38 99 ILE A N 1
ATOM 726 C CA . ILE A 1 99 ? 0.375 -8.453 -0.345 1.00 97.38 99 ILE A CA 1
ATOM 727 C C . ILE A 1 99 ? 0.549 -9.474 0.788 1.00 97.38 99 ILE A C 1
ATOM 729 O O . ILE A 1 99 ? -0.122 -9.374 1.816 1.00 97.38 99 ILE A O 1
ATOM 733 N N . ALA A 1 100 ? 1.443 -10.454 0.630 1.00 96.31 100 ALA A N 1
ATOM 734 C CA . ALA A 1 100 ? 1.765 -11.404 1.694 1.00 96.31 100 ALA A CA 1
ATOM 735 C C . ALA A 1 100 ? 2.390 -10.694 2.907 1.00 96.31 100 ALA A C 1
ATOM 737 O O . ALA A 1 100 ? 1.992 -10.943 4.046 1.00 96.31 100 ALA A O 1
ATOM 738 N N . MET A 1 101 ? 3.295 -9.743 2.663 1.00 96.12 101 MET A N 1
ATOM 739 C CA . MET A 1 101 ? 3.988 -8.975 3.699 1.00 96.12 101 MET A CA 1
ATOM 740 C C . MET A 1 101 ? 3.046 -8.098 4.544 1.00 96.12 101 MET A C 1
ATOM 742 O O . MET A 1 101 ? 3.306 -7.900 5.728 1.00 96.12 101 MET A O 1
ATOM 746 N N . LEU A 1 102 ? 1.892 -7.666 4.017 1.00 96.06 102 LEU A N 1
ATOM 747 C CA . LEU A 1 102 ? 0.846 -6.996 4.815 1.00 96.06 102 LEU A CA 1
ATOM 748 C C . LEU A 1 102 ? 0.301 -7.867 5.965 1.00 96.06 102 LEU A C 1
ATOM 750 O O . LEU A 1 102 ? -0.286 -7.344 6.915 1.00 96.06 102 LEU A O 1
ATOM 754 N N . ARG A 1 103 ? 0.488 -9.191 5.902 1.00 93.69 103 ARG A N 1
ATOM 755 C CA . ARG A 1 103 ? 0.088 -10.152 6.942 1.00 93.69 103 ARG A CA 1
ATOM 756 C C . ARG A 1 103 ? 1.247 -10.599 7.839 1.00 93.69 103 ARG A C 1
ATOM 758 O O . ARG A 1 103 ? 1.025 -11.403 8.737 1.00 93.69 103 ARG A O 1
ATOM 765 N N . ASN A 1 104 ? 2.458 -10.093 7.615 1.00 93.81 104 ASN A N 1
ATOM 766 C CA . ASN A 1 104 ? 3.663 -10.523 8.324 1.00 93.81 104 ASN A CA 1
ATOM 767 C C . ASN A 1 104 ? 3.569 -10.238 9.841 1.00 93.81 104 ASN A C 1
ATOM 769 O O . ASN A 1 104 ? 2.999 -9.220 10.212 1.00 93.81 104 ASN A O 1
ATOM 773 N N . PRO A 1 105 ? 4.108 -11.071 10.748 1.00 91.56 105 PRO A N 1
ATOM 774 C CA . PRO A 1 105 ? 4.086 -10.778 12.187 1.00 91.56 105 PRO A CA 1
ATOM 775 C C . PRO A 1 105 ? 4.793 -9.462 12.564 1.00 91.56 105 PRO A C 1
ATOM 777 O O . PRO A 1 105 ? 4.358 -8.780 13.492 1.00 91.56 105 PRO A O 1
ATOM 780 N N . PHE A 1 106 ? 5.832 -9.056 11.829 1.00 93.06 106 PHE A N 1
ATOM 781 C CA . PHE A 1 106 ? 6.555 -7.811 12.065 1.00 93.06 106 PHE A CA 1
ATOM 782 C C . PHE A 1 106 ? 5.796 -6.612 11.485 1.00 93.06 106 PHE A C 1
ATOM 784 O O . PHE A 1 106 ? 5.674 -6.434 10.272 1.00 93.06 106 PHE A O 1
ATOM 791 N N . SER A 1 107 ? 5.319 -5.742 12.374 1.00 94.69 107 SER A N 1
ATOM 792 C CA . SER A 1 107 ? 4.573 -4.521 12.042 1.00 94.69 107 SER A CA 1
ATOM 793 C C . SER A 1 107 ? 5.325 -3.582 11.090 1.00 94.69 107 SER A C 1
ATOM 795 O O . SER A 1 107 ? 4.718 -3.003 10.190 1.00 94.69 107 SER A O 1
ATOM 797 N N . ILE A 1 108 ? 6.646 -3.493 11.242 1.00 96.44 108 ILE A N 1
ATOM 798 C CA . ILE A 1 108 ? 7.541 -2.685 10.402 1.00 96.44 108 ILE A CA 1
ATOM 799 C C . ILE A 1 108 ? 7.496 -3.145 8.939 1.00 96.44 108 ILE A C 1
ATOM 801 O O . ILE A 1 108 ? 7.444 -2.322 8.025 1.00 96.44 108 ILE A O 1
ATOM 805 N N . LEU A 1 109 ? 7.444 -4.459 8.700 1.00 96.75 109 LEU A N 1
ATOM 806 C CA . LEU A 1 109 ? 7.338 -5.003 7.347 1.00 96.75 109 LEU A CA 1
ATOM 807 C C . LEU A 1 109 ? 5.965 -4.721 6.735 1.00 96.75 109 LEU A C 1
ATOM 809 O O . LEU A 1 109 ? 5.886 -4.387 5.555 1.00 96.75 109 LEU A O 1
ATOM 813 N N . LYS A 1 110 ? 4.890 -4.750 7.537 1.00 96.62 110 LYS A N 1
ATOM 814 C CA . LYS A 1 110 ? 3.563 -4.313 7.071 1.00 96.62 110 LYS A CA 1
ATOM 815 C C . LYS A 1 110 ? 3.577 -2.850 6.634 1.00 96.62 110 LYS A C 1
ATOM 817 O O . LYS A 1 110 ? 3.034 -2.532 5.580 1.00 96.62 110 LYS A O 1
ATOM 822 N N . ALA A 1 111 ? 4.191 -1.971 7.430 1.00 97.50 111 ALA A N 1
ATOM 823 C CA . ALA A 1 111 ? 4.297 -0.547 7.119 1.00 97.50 111 ALA A CA 1
ATOM 824 C C . ALA A 1 111 ? 5.111 -0.311 5.839 1.00 97.50 111 ALA A C 1
ATOM 826 O O . ALA A 1 111 ? 4.665 0.423 4.961 1.00 97.50 111 ALA A O 1
ATOM 827 N N . CYS A 1 112 ? 6.245 -1.001 5.689 1.00 98.06 112 CYS A N 1
ATOM 828 C CA . CYS A 1 112 ? 7.069 -0.941 4.482 1.00 98.06 112 CYS A CA 1
ATOM 829 C C . CYS A 1 112 ? 6.317 -1.437 3.238 1.00 98.06 112 CYS A C 1
ATOM 831 O O . CYS A 1 112 ? 6.333 -0.770 2.205 1.00 98.06 112 CYS A O 1
ATOM 833 N N . ALA A 1 113 ? 5.601 -2.561 3.342 1.00 98.00 113 ALA A N 1
ATOM 834 C CA . ALA A 1 113 ? 4.795 -3.089 2.246 1.00 98.00 113 ALA A CA 1
ATOM 835 C C . ALA A 1 113 ? 3.672 -2.127 1.846 1.00 98.00 113 ALA A C 1
ATOM 837 O O . ALA A 1 113 ? 3.500 -1.842 0.663 1.00 98.00 113 ALA A O 1
ATOM 838 N N . ALA A 1 114 ? 2.934 -1.589 2.819 1.00 98.31 114 ALA A N 1
ATOM 839 C CA . ALA A 1 114 ? 1.878 -0.618 2.556 1.00 98.31 114 ALA A CA 1
ATOM 840 C C . ALA A 1 114 ? 2.435 0.663 1.915 1.00 98.31 114 ALA A C 1
ATOM 842 O O . ALA A 1 114 ? 1.853 1.162 0.954 1.00 98.31 114 ALA A O 1
ATOM 843 N N . PHE A 1 115 ? 3.585 1.151 2.388 1.00 98.50 115 PHE A N 1
ATOM 844 C CA . PHE A 1 115 ? 4.281 2.295 1.801 1.00 98.50 115 PHE A CA 1
ATOM 845 C C . PHE A 1 115 ? 4.705 2.026 0.352 1.00 98.50 115 PHE A C 1
ATOM 847 O O . PHE A 1 115 ? 4.449 2.847 -0.521 1.00 98.50 115 PHE A O 1
ATOM 854 N N . ALA A 1 116 ? 5.302 0.867 0.063 1.00 98.31 116 ALA A N 1
ATOM 855 C CA . ALA A 1 116 ? 5.703 0.499 -1.295 1.00 98.31 116 ALA A CA 1
ATOM 856 C C . ALA A 1 116 ? 4.498 0.441 -2.245 1.00 98.31 116 ALA A C 1
ATOM 858 O O . ALA A 1 116 ? 4.518 1.040 -3.319 1.00 98.31 116 ALA A O 1
ATOM 859 N N . LEU A 1 117 ? 3.416 -0.216 -1.818 1.00 98.50 117 LEU A N 1
ATOM 860 C CA . LEU A 1 117 ? 2.175 -0.290 -2.588 1.00 98.50 117 LEU A CA 1
ATOM 861 C C . LEU A 1 117 ? 1.542 1.087 -2.805 1.00 98.50 117 LEU A C 1
ATOM 863 O O . LEU A 1 117 ? 0.988 1.323 -3.878 1.00 98.50 117 LEU A O 1
ATOM 867 N N . LEU A 1 118 ? 1.648 2.001 -1.833 1.00 98.25 118 LEU A N 1
ATOM 868 C CA . LEU A 1 118 ? 1.257 3.396 -2.022 1.00 98.25 118 LEU A CA 1
ATOM 869 C C . LEU A 1 118 ? 2.041 3.982 -3.190 1.00 98.25 118 LEU A C 1
ATOM 871 O O . LEU A 1 118 ? 1.404 4.400 -4.152 1.00 98.25 118 LEU A O 1
ATOM 875 N N . GLN A 1 119 ? 3.381 3.931 -3.159 1.00 98.31 119 GLN A N 1
ATOM 876 C CA . GLN A 1 119 ? 4.233 4.496 -4.219 1.00 98.31 119 GLN A CA 1
ATOM 877 C C . GLN A 1 119 ? 3.872 3.961 -5.610 1.00 98.31 119 GLN A C 1
ATOM 879 O O . GLN A 1 119 ? 3.818 4.716 -6.578 1.00 98.31 119 GLN A O 1
ATOM 884 N N . PHE A 1 120 ? 3.587 2.663 -5.709 1.00 98.12 120 PHE A N 1
ATOM 885 C CA . PHE A 1 120 ? 3.284 1.993 -6.974 1.00 98.12 120 PHE A CA 1
ATOM 886 C C . PHE A 1 120 ? 1.903 2.304 -7.540 1.00 98.12 120 PHE A C 1
ATOM 888 O O . PHE A 1 120 ? 1.681 2.078 -8.728 1.00 98.12 120 PHE A O 1
ATOM 895 N N . THR A 1 121 ? 0.977 2.780 -6.710 1.00 98.06 121 THR A N 1
ATOM 896 C CA . THR A 1 121 ? -0.422 2.998 -7.100 1.00 98.06 121 THR A CA 1
ATOM 897 C C . THR A 1 121 ? -0.815 4.465 -7.150 1.00 98.06 121 THR A C 1
ATOM 899 O O . THR A 1 121 ? -1.949 4.757 -7.526 1.00 98.06 121 THR A O 1
ATOM 902 N N . ILE A 1 122 ? 0.093 5.387 -6.812 1.00 97.19 122 ILE A N 1
ATOM 903 C CA . ILE A 1 122 ? -0.179 6.825 -6.874 1.00 97.19 122 ILE A CA 1
ATOM 904 C C . ILE A 1 122 ? -0.709 7.191 -8.276 1.00 97.19 122 ILE A C 1
ATOM 906 O O . ILE A 1 122 ? -0.023 6.909 -9.271 1.00 97.19 122 ILE A O 1
ATOM 910 N N . PRO A 1 123 ? -1.893 7.826 -8.375 1.00 94.69 123 PRO A N 1
ATOM 911 C CA . PRO A 1 123 ? -2.434 8.313 -9.639 1.00 94.69 123 PRO A CA 1
ATOM 912 C C . PRO A 1 123 ? -1.462 9.229 -10.388 1.00 94.69 123 PRO A C 1
ATOM 914 O O . PRO A 1 123 ? -0.734 10.019 -9.782 1.00 94.69 123 PRO A O 1
ATOM 917 N N . GLY A 1 124 ? -1.431 9.097 -11.713 1.00 91.00 124 GLY A N 1
ATOM 918 C CA . GLY A 1 124 ? -0.500 9.820 -12.586 1.00 91.00 124 GLY A CA 1
ATOM 919 C C . GLY A 1 124 ? 0.917 9.236 -12.661 1.00 91.00 124 GLY A C 1
ATOM 920 O O . GLY A 1 124 ? 1.726 9.725 -13.448 1.00 91.00 124 GLY A O 1
ATOM 921 N N . SER A 1 125 ? 1.250 8.189 -11.895 1.00 93.19 125 SER A N 1
ATOM 922 C CA . SER A 1 125 ? 2.526 7.482 -12.078 1.00 93.19 125 SER A CA 1
ATOM 923 C C . SER A 1 125 ? 2.507 6.572 -13.315 1.00 93.19 125 SER A C 1
ATOM 925 O O . SER A 1 125 ? 1.476 6.006 -13.679 1.00 93.19 125 SER A O 1
ATOM 927 N N . ARG A 1 126 ? 3.668 6.401 -13.967 1.00 95.12 126 ARG A N 1
ATOM 928 C CA . ARG A 1 126 ? 3.804 5.728 -15.277 1.00 95.12 126 ARG A CA 1
ATOM 929 C C . ARG A 1 126 ? 3.211 4.316 -15.320 1.00 95.12 126 ARG A C 1
ATOM 931 O O . ARG A 1 126 ? 2.720 3.887 -16.360 1.00 95.12 126 ARG A O 1
ATOM 938 N N . HIS A 1 127 ? 3.296 3.581 -14.214 1.00 96.94 127 HIS A N 1
ATOM 939 C CA . HIS A 1 127 ? 2.839 2.193 -14.120 1.00 96.94 127 HIS A CA 1
ATOM 940 C C . HIS A 1 127 ? 1.690 1.996 -13.116 1.00 96.94 127 HIS A C 1
ATOM 942 O O . HIS A 1 127 ? 1.397 0.855 -12.756 1.00 96.94 127 HIS A O 1
ATOM 948 N N . ALA A 1 128 ? 1.013 3.075 -12.696 1.00 96.81 128 ALA A N 1
ATOM 949 C CA . ALA A 1 128 ? -0.038 3.038 -11.673 1.00 96.81 128 ALA A CA 1
ATOM 950 C C . ALA A 1 128 ? -1.146 2.024 -11.996 1.00 96.81 128 ALA A C 1
ATOM 952 O O . ALA A 1 128 ? -1.427 1.130 -11.197 1.00 96.81 128 ALA A O 1
ATOM 953 N N . LEU A 1 129 ? -1.724 2.127 -13.199 1.00 96.69 129 LEU A N 1
ATOM 954 C CA . LEU A 1 129 ? -2.829 1.281 -13.652 1.00 96.69 129 LEU A CA 1
ATOM 955 C C . LEU A 1 129 ? -2.421 -0.197 -13.750 1.00 96.69 129 LEU A C 1
ATOM 957 O O . LEU A 1 129 ? -3.173 -1.088 -13.351 1.00 96.69 129 LEU A O 1
ATOM 961 N N . HIS A 1 130 ? -1.196 -0.466 -14.215 1.00 97.31 130 HIS A N 1
ATOM 962 C CA . HIS A 1 130 ? -0.630 -1.820 -14.264 1.00 97.31 130 HIS A CA 1
ATOM 963 C C . HIS A 1 130 ? -0.539 -2.430 -12.858 1.00 97.31 130 HIS A C 1
ATOM 965 O O . HIS A 1 130 ? -1.021 -3.540 -12.632 1.00 97.31 130 HIS A O 1
ATOM 971 N N . HIS A 1 131 ? 0.006 -1.699 -11.882 1.00 98.12 131 HIS A N 1
ATOM 972 C CA . HIS A 1 131 ? 0.081 -2.180 -10.499 1.00 98.12 131 HIS A CA 1
ATOM 973 C C . HIS A 1 131 ? -1.290 -2.312 -9.840 1.00 98.12 131 HIS A C 1
ATOM 975 O O . HIS A 1 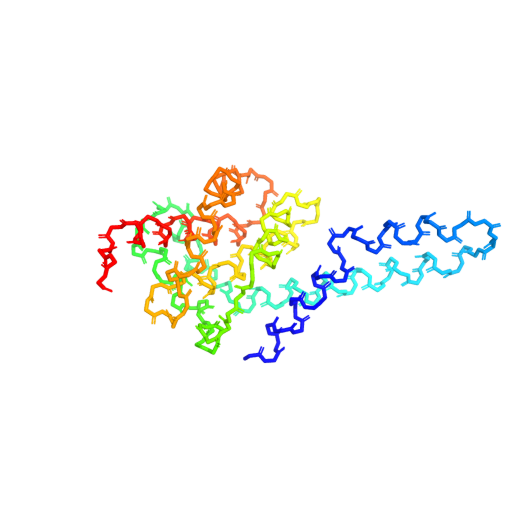131 ? -1.525 -3.285 -9.123 1.00 98.12 131 HIS A O 1
ATOM 981 N N . ALA A 1 132 ? -2.206 -1.376 -10.100 1.00 98.06 132 ALA A N 1
ATOM 982 C CA . ALA A 1 132 ? -3.574 -1.444 -9.607 1.00 98.06 132 ALA A CA 1
ATOM 983 C C . ALA A 1 132 ? -4.288 -2.701 -10.125 1.00 98.06 132 ALA A C 1
ATOM 985 O O . ALA A 1 132 ? -4.911 -3.419 -9.342 1.00 98.06 132 ALA A O 1
ATOM 986 N N . THR A 1 133 ? -4.115 -3.026 -11.408 1.00 97.50 133 THR A N 1
ATOM 987 C CA . THR A 1 133 ? -4.651 -4.247 -12.027 1.00 97.50 133 THR A CA 1
ATOM 988 C C . THR A 1 133 ? -4.059 -5.504 -11.389 1.00 97.50 133 THR A C 1
ATOM 990 O O . THR A 1 133 ? -4.798 -6.408 -10.999 1.00 97.50 133 THR A O 1
ATOM 993 N N . LEU A 1 134 ? -2.735 -5.558 -11.197 1.00 98.25 134 LEU A N 1
ATOM 994 C CA . LEU A 1 134 ? -2.083 -6.682 -10.513 1.00 98.25 134 LEU A CA 1
ATOM 995 C C . LEU A 1 134 ? -2.595 -6.866 -9.076 1.00 98.25 134 LEU A C 1
ATOM 997 O O . LEU A 1 134 ? -2.852 -7.994 -8.655 1.00 98.25 134 LEU A O 1
ATOM 1001 N N . LEU A 1 135 ? -2.774 -5.774 -8.329 1.00 98.12 135 LEU A N 1
ATOM 1002 C CA . LEU A 1 135 ? -3.312 -5.798 -6.967 1.00 98.12 135 LEU A CA 1
ATOM 1003 C C . LEU A 1 135 ? -4.750 -6.321 -6.931 1.00 98.12 135 LEU A C 1
ATOM 1005 O O . LEU A 1 135 ? -5.085 -7.137 -6.070 1.00 98.12 135 LEU A O 1
ATOM 1009 N N . GLN A 1 136 ? -5.598 -5.880 -7.860 1.00 96.56 136 GLN A N 1
ATOM 1010 C CA . GLN A 1 136 ? -6.977 -6.356 -7.954 1.00 96.56 136 GLN A CA 1
ATOM 1011 C C . GLN A 1 136 ? -7.039 -7.847 -8.281 1.00 96.56 136 GLN A C 1
ATOM 1013 O O . GLN A 1 136 ? -7.689 -8.596 -7.552 1.00 96.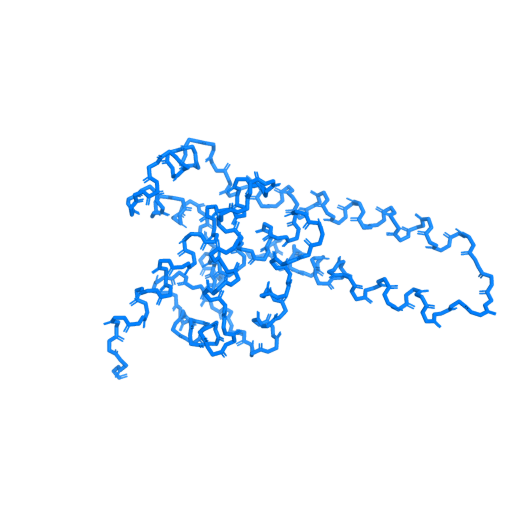56 136 GLN A O 1
ATOM 1018 N N . ASN A 1 137 ? -6.290 -8.291 -9.293 1.00 96.38 137 ASN A N 1
ATOM 1019 C CA . ASN A 1 137 ? -6.233 -9.696 -9.701 1.00 96.38 137 ASN A CA 1
ATOM 1020 C C . ASN A 1 137 ? -5.716 -10.607 -8.578 1.00 96.38 137 ASN A C 1
ATOM 1022 O O . ASN A 1 137 ? -6.159 -11.743 -8.440 1.00 96.38 137 ASN A O 1
ATOM 1026 N N . ALA A 1 138 ? -4.816 -10.100 -7.733 1.00 96.31 138 ALA A N 1
ATOM 1027 C CA . ALA A 1 138 ? -4.300 -10.813 -6.568 1.00 96.31 138 ALA A CA 1
ATOM 1028 C C . ALA A 1 138 ? -5.217 -10.744 -5.324 1.00 96.31 138 ALA A C 1
ATOM 1030 O O . ALA A 1 138 ? -4.842 -11.219 -4.249 1.00 96.31 138 ALA A O 1
ATOM 1031 N N . GLY A 1 139 ? -6.402 -10.128 -5.417 1.00 95.19 139 GLY A N 1
ATOM 1032 C CA . GLY A 1 139 ? -7.336 -10.002 -4.294 1.00 95.19 139 GLY A CA 1
ATOM 1033 C C . GLY A 1 139 ? -6.849 -9.071 -3.174 1.00 95.19 139 GLY A C 1
ATOM 1034 O O . GLY A 1 139 ? -7.310 -9.174 -2.030 1.00 95.19 139 GLY A O 1
ATOM 1035 N N . ALA A 1 140 ? -5.937 -8.141 -3.479 1.00 97.12 140 ALA A N 1
ATOM 1036 C CA . ALA A 1 140 ? -5.358 -7.210 -2.513 1.00 97.12 140 ALA A CA 1
ATOM 1037 C C . ALA A 1 140 ? -6.379 -6.355 -1.738 1.00 97.12 140 ALA A C 1
ATOM 1039 O O . ALA A 1 140 ? -6.136 -6.139 -0.546 1.00 97.12 140 ALA A O 1
ATOM 1040 N N . PRO A 1 141 ? -7.525 -5.903 -2.305 1.00 97.50 141 PRO A N 1
ATOM 1041 C CA . PRO A 1 141 ? -8.470 -5.058 -1.571 1.00 97.50 141 PRO A CA 1
ATOM 1042 C C . PRO A 1 141 ? -8.924 -5.651 -0.233 1.00 97.50 141 PRO A C 1
ATOM 1044 O O . PRO A 1 141 ? -9.059 -4.932 0.754 1.00 97.50 141 PRO A O 1
ATOM 1047 N N . ARG A 1 142 ? -9.111 -6.975 -0.147 1.00 96.94 142 ARG A N 1
ATOM 1048 C CA . ARG A 1 142 ? -9.476 -7.637 1.117 1.00 96.94 142 ARG A CA 1
ATOM 1049 C C . ARG A 1 142 ? -8.368 -7.509 2.165 1.00 96.94 142 ARG A C 1
ATOM 1051 O O . ARG A 1 142 ? -8.653 -7.243 3.329 1.00 96.94 142 ARG A O 1
ATOM 1058 N N . VAL A 1 143 ? -7.117 -7.697 1.753 1.00 97.62 143 VAL A N 1
ATOM 1059 C CA . VAL A 1 143 ? -5.943 -7.649 2.638 1.00 97.62 143 VAL A CA 1
ATOM 1060 C C . VAL A 1 143 ? -5.682 -6.227 3.113 1.00 97.62 143 VAL A C 1
ATOM 1062 O O . VAL A 1 143 ? -5.461 -6.005 4.299 1.00 97.62 143 VAL A O 1
ATOM 1065 N N . LEU A 1 144 ? -5.781 -5.262 2.202 1.00 97.94 144 LEU A N 1
ATOM 1066 C CA . LEU A 1 144 ? -5.611 -3.845 2.498 1.00 97.94 144 LEU A CA 1
ATOM 1067 C C . LEU A 1 144 ? -6.683 -3.332 3.463 1.00 97.94 144 LEU A C 1
ATOM 1069 O O . LEU A 1 144 ? -6.349 -2.610 4.396 1.00 97.94 144 LEU A O 1
ATOM 1073 N N . ARG A 1 145 ? -7.949 -3.756 3.319 1.00 97.69 145 ARG A N 1
ATOM 1074 C CA . ARG A 1 145 ? -9.007 -3.418 4.292 1.00 97.69 145 ARG A CA 1
ATOM 1075 C C . ARG A 1 145 ? -8.691 -3.959 5.684 1.00 97.69 145 ARG A C 1
ATOM 1077 O O . ARG A 1 145 ? -8.817 -3.224 6.659 1.00 97.69 145 ARG A O 1
ATOM 1084 N N . ALA A 1 146 ? -8.233 -5.208 5.778 1.00 96.88 146 ALA A N 1
ATOM 1085 C CA . ALA A 1 146 ? -7.817 -5.786 7.053 1.00 96.88 146 ALA A CA 1
ATOM 1086 C C . ALA A 1 146 ? -6.624 -5.028 7.663 1.00 96.88 146 ALA A C 1
ATOM 1088 O O . ALA A 1 146 ? -6.639 -4.720 8.852 1.00 96.88 146 ALA A O 1
ATOM 1089 N N . ALA A 1 147 ? -5.625 -4.666 6.852 1.00 96.44 147 ALA A N 1
ATOM 1090 C CA . ALA A 1 147 ? -4.475 -3.879 7.296 1.00 96.44 147 ALA A CA 1
ATOM 1091 C C . ALA A 1 147 ? -4.879 -2.470 7.774 1.00 96.44 147 ALA A C 1
ATOM 1093 O O . ALA A 1 147 ? -4.437 -2.030 8.831 1.00 96.44 147 ALA A O 1
ATOM 1094 N N . ALA A 1 148 ? -5.773 -1.792 7.050 1.00 96.25 148 ALA A N 1
ATOM 1095 C CA . ALA A 1 148 ? -6.294 -0.466 7.390 1.00 96.25 148 ALA A CA 1
ATOM 1096 C C . ALA A 1 148 ? -7.118 -0.436 8.693 1.00 96.25 148 ALA A C 1
ATOM 1098 O O . ALA A 1 148 ? -7.175 0.600 9.371 1.00 96.25 148 ALA A O 1
ATOM 1099 N N . ALA A 1 149 ? -7.766 -1.556 9.026 1.00 95.25 149 ALA A N 1
ATOM 1100 C CA . ALA A 1 149 ? -8.6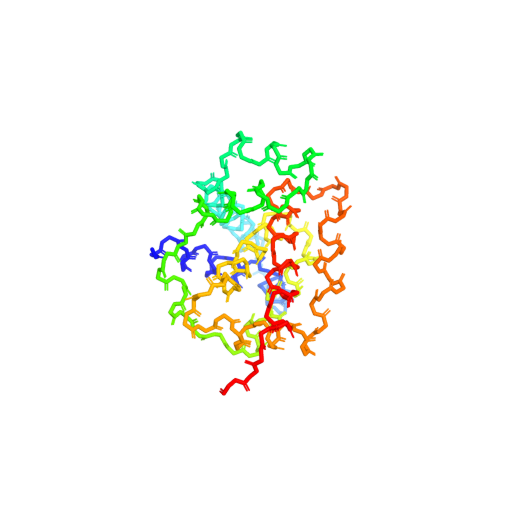28 -1.717 10.196 1.00 95.25 149 ALA A CA 1
ATOM 1101 C C . ALA A 1 149 ? -7.927 -2.373 11.400 1.00 95.25 149 ALA A C 1
ATOM 1103 O O . ALA A 1 149 ? -8.502 -2.422 12.486 1.00 95.25 149 ALA A O 1
ATOM 1104 N N . ALA A 1 150 ? -6.697 -2.869 11.244 1.00 93.19 150 ALA A N 1
ATOM 1105 C CA . ALA A 1 150 ? -5.988 -3.570 12.307 1.00 93.19 150 ALA A CA 1
ATOM 1106 C C . ALA A 1 150 ? -5.744 -2.652 13.521 1.00 93.19 150 ALA A C 1
ATOM 1108 O O . ALA A 1 150 ? -5.074 -1.622 13.421 1.00 93.19 150 ALA A O 1
ATOM 1109 N N . ALA A 1 151 ? -6.278 -3.041 14.683 1.00 88.62 151 ALA A N 1
ATOM 1110 C CA . ALA A 1 151 ? -6.195 -2.249 15.912 1.00 88.62 151 ALA A CA 1
ATOM 1111 C C . ALA A 1 151 ? -4.752 -2.087 16.416 1.00 88.62 151 ALA A C 1
ATOM 1113 O O . ALA A 1 151 ? -4.386 -1.022 16.899 1.00 88.62 151 ALA A O 1
ATOM 1114 N N . THR A 1 152 ? -3.930 -3.124 16.248 1.00 87.38 152 THR A N 1
ATOM 1115 C CA . THR A 1 152 ? -2.544 -3.192 16.737 1.00 87.38 152 THR A CA 1
ATOM 1116 C C . THR A 1 152 ? -1.500 -2.832 15.678 1.00 87.38 152 THR A C 1
ATOM 1118 O O . THR A 1 152 ? -0.302 -2.928 15.938 1.00 87.38 152 THR A O 1
ATOM 1121 N N . ALA A 1 153 ? -1.921 -2.460 14.464 1.00 90.00 153 ALA A N 1
ATOM 1122 C CA . ALA A 1 153 ? -0.987 -2.054 13.421 1.00 90.00 153 ALA A CA 1
ATOM 1123 C C . ALA A 1 153 ? -0.480 -0.618 13.658 1.00 90.00 153 ALA A C 1
ATOM 1125 O O . ALA A 1 153 ? -1.25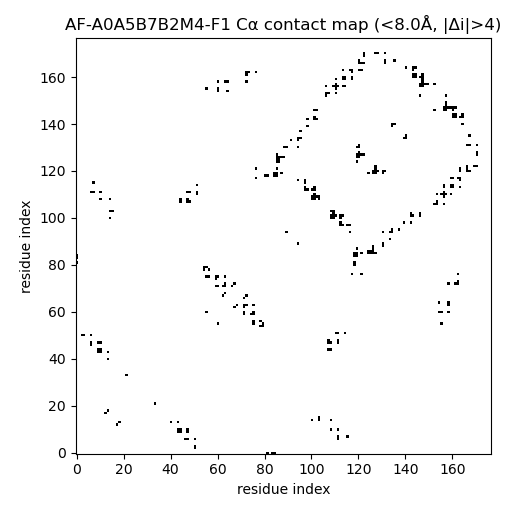0 0.216 14.146 1.00 90.00 153 ALA A O 1
ATOM 1126 N N . PRO A 1 154 ? 0.770 -0.308 13.256 1.00 90.56 154 PRO A N 1
ATOM 1127 C CA . PRO A 1 154 ? 1.281 1.057 13.247 1.00 90.56 154 PRO A CA 1
ATOM 1128 C C . PRO A 1 154 ? 0.357 1.981 12.462 1.00 90.56 154 PRO A C 1
ATOM 1130 O O . PRO A 1 154 ? -0.290 1.557 11.493 1.00 90.56 154 PRO A O 1
ATOM 1133 N N . LEU A 1 155 ? 0.307 3.247 12.870 1.00 94.25 155 LEU A N 1
ATOM 1134 C CA . LEU A 1 155 ? -0.550 4.236 12.230 1.00 94.25 155 LEU A CA 1
ATOM 1135 C C . LEU A 1 155 ? -0.224 4.358 10.737 1.00 94.25 155 LEU A C 1
ATOM 1137 O O . LEU A 1 155 ? -1.131 4.401 9.906 1.00 94.25 155 LEU A O 1
ATOM 1141 N N . GLU A 1 156 ? 1.059 4.306 10.400 1.00 95.38 156 GLU A N 1
ATOM 1142 C CA . GLU A 1 156 ? 1.590 4.421 9.050 1.00 95.38 156 GLU A CA 1
ATOM 1143 C C . GLU A 1 156 ? 1.024 3.337 8.140 1.00 95.38 156 GLU A C 1
ATOM 1145 O O . GLU A 1 156 ? 0.432 3.628 7.102 1.00 95.38 156 GLU A O 1
ATOM 1150 N N . ALA A 1 157 ? 1.114 2.078 8.576 1.00 96.06 157 ALA A N 1
ATOM 1151 C CA . ALA A 1 157 ? 0.591 0.938 7.830 1.00 96.06 157 ALA A CA 1
ATOM 1152 C C . ALA A 1 157 ? -0.911 1.089 7.547 1.00 96.06 157 ALA A C 1
ATOM 1154 O O . ALA A 1 157 ? -1.374 0.781 6.447 1.00 96.06 157 ALA A O 1
ATOM 1155 N N . LYS A 1 158 ? -1.673 1.594 8.526 1.00 96.88 158 LYS A N 1
ATOM 1156 C CA . LYS A 1 158 ? -3.122 1.783 8.401 1.00 96.88 158 LYS A CA 1
ATOM 1157 C C . LYS A 1 158 ? -3.458 2.885 7.403 1.00 96.88 158 LYS A C 1
ATOM 1159 O O . LYS A 1 158 ? -4.311 2.675 6.542 1.00 96.88 158 LYS A O 1
ATOM 1164 N N . ILE A 1 159 ? -2.804 4.042 7.510 1.00 97.56 159 ILE A N 1
ATOM 1165 C CA . ILE A 1 159 ? -3.040 5.184 6.619 1.00 97.56 159 ILE A CA 1
ATOM 1166 C C . ILE A 1 159 ? -2.610 4.851 5.191 1.00 97.56 159 ILE A C 1
ATOM 1168 O O . ILE A 1 159 ? -3.403 5.035 4.268 1.00 97.56 159 ILE A O 1
ATOM 1172 N N . PHE A 1 160 ? -1.428 4.265 4.997 1.00 98.19 160 PHE A N 1
ATOM 1173 C CA . PHE A 1 160 ? -0.976 3.847 3.671 1.00 98.19 160 PHE A CA 1
ATOM 1174 C C . PHE A 1 160 ? -1.915 2.818 3.042 1.00 98.19 160 PHE A C 1
ATOM 1176 O O . PHE A 1 160 ? -2.280 2.966 1.881 1.00 98.19 160 PHE A O 1
ATOM 1183 N N . ALA A 1 161 ? -2.398 1.829 3.801 1.00 98.00 161 ALA A N 1
ATOM 1184 C CA . ALA A 1 161 ? -3.368 0.867 3.281 1.00 98.00 161 ALA A CA 1
ATOM 1185 C C . ALA A 1 161 ? -4.689 1.528 2.837 1.00 98.00 161 ALA A C 1
ATOM 1187 O O . ALA A 1 161 ? -5.251 1.136 1.813 1.00 98.00 161 ALA A O 1
ATOM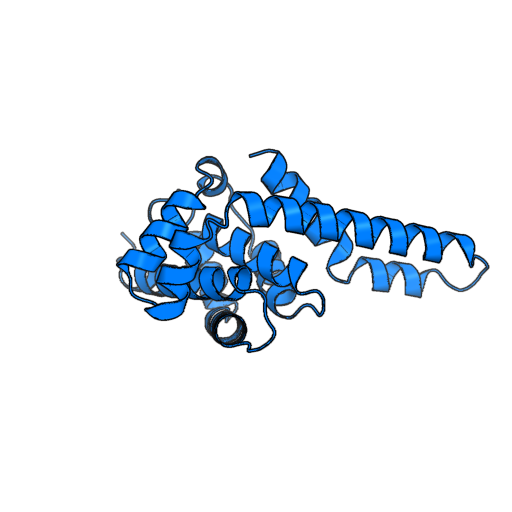 1188 N N . ARG A 1 162 ? -5.172 2.554 3.559 1.00 97.75 162 ARG A N 1
ATOM 1189 C CA . ARG A 1 162 ? -6.350 3.349 3.150 1.00 97.75 162 ARG A CA 1
ATOM 1190 C C . ARG A 1 162 ? -6.096 4.111 1.854 1.00 97.75 162 ARG A C 1
ATOM 1192 O O . ARG A 1 162 ? -6.964 4.119 0.988 1.00 97.75 162 ARG A O 1
ATOM 1199 N N . ILE A 1 163 ? -4.917 4.713 1.710 1.00 98.12 163 ILE A N 1
ATOM 1200 C CA . ILE A 1 163 ? -4.5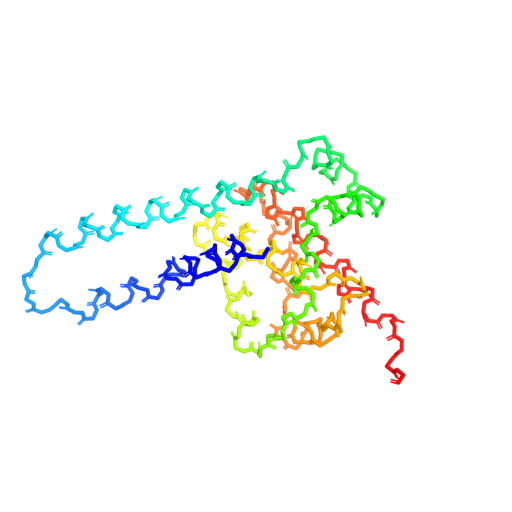21 5.422 0.486 1.00 98.12 163 ILE A CA 1
ATOM 1201 C C . ILE A 1 163 ? -4.479 4.454 -0.695 1.00 98.12 163 ILE A C 1
ATOM 1203 O O . ILE A 1 163 ? -5.081 4.732 -1.726 1.00 98.12 163 ILE A O 1
ATOM 1207 N N . VAL A 1 164 ? -3.852 3.283 -0.538 1.00 98.31 164 VAL A N 1
ATOM 1208 C CA . VAL A 1 164 ? -3.804 2.274 -1.607 1.00 98.31 164 VAL A CA 1
ATOM 1209 C C . VAL A 1 164 ? -5.216 1.851 -2.016 1.00 98.31 164 VAL A C 1
ATOM 1211 O O . VAL A 1 164 ? -5.492 1.784 -3.206 1.00 98.31 164 VAL A O 1
ATOM 1214 N N . LEU A 1 165 ? -6.136 1.621 -1.070 1.00 97.75 165 LEU A N 1
ATOM 1215 C CA . LEU A 1 165 ? -7.537 1.315 -1.400 1.00 97.75 165 LEU A CA 1
ATOM 1216 C C . LEU A 1 165 ? -8.190 2.413 -2.247 1.00 97.75 165 LEU A C 1
ATOM 1218 O O . LEU A 1 165 ? -8.822 2.095 -3.250 1.00 97.75 165 LEU A O 1
ATOM 1222 N N . ARG A 1 166 ? -7.990 3.686 -1.890 1.00 96.31 166 ARG A N 1
ATOM 1223 C CA . ARG A 1 166 ? -8.494 4.822 -2.676 1.00 96.31 166 ARG A CA 1
ATOM 1224 C C . ARG A 1 166 ? -7.876 4.889 -4.066 1.00 96.31 166 ARG A C 1
ATOM 1226 O O . ARG A 1 166 ? -8.593 5.127 -5.031 1.00 96.31 166 ARG A O 1
ATOM 1233 N N . ASN A 1 167 ? -6.579 4.628 -4.182 1.00 97.25 167 ASN A N 1
ATOM 1234 C CA . ASN A 1 167 ? -5.915 4.565 -5.478 1.00 97.25 167 ASN A CA 1
ATOM 1235 C C . ASN A 1 167 ? -6.525 3.460 -6.351 1.00 97.25 167 ASN A C 1
ATOM 1237 O O . ASN A 1 167 ? -6.792 3.688 -7.525 1.00 97.25 167 ASN A O 1
ATOM 1241 N N . LEU A 1 168 ? -6.789 2.276 -5.787 1.00 96.75 168 LEU A N 1
ATOM 1242 C CA . LEU A 1 168 ? -7.433 1.185 -6.525 1.00 96.75 168 LEU A CA 1
ATOM 1243 C C . LEU A 1 168 ? -8.841 1.561 -7.001 1.00 96.75 168 LEU A C 1
ATOM 1245 O O . LEU A 1 168 ? -9.175 1.254 -8.138 1.00 96.75 168 LEU A O 1
ATOM 1249 N N . GLU A 1 169 ? -9.638 2.233 -6.165 1.00 94.62 169 GLU A N 1
ATOM 1250 C CA . GLU A 1 169 ? -10.962 2.750 -6.545 1.00 94.62 169 GLU A CA 1
ATOM 1251 C C . GLU A 1 169 ? -10.858 3.767 -7.693 1.00 94.62 169 GLU A C 1
ATOM 1253 O O . GLU A 1 169 ? -11.609 3.684 -8.660 1.00 94.62 169 GLU A O 1
ATOM 1258 N N . HIS A 1 170 ? -9.887 4.681 -7.629 1.00 93.75 170 HIS A N 1
ATOM 1259 C CA . HIS A 1 170 ? -9.645 5.671 -8.677 1.00 93.75 170 HIS A CA 1
ATOM 1260 C C . HIS A 1 170 ? -9.316 5.016 -10.030 1.00 93.75 170 HIS A C 1
ATOM 1262 O O . HIS A 1 170 ? -9.966 5.308 -11.033 1.00 93.75 170 HIS A O 1
ATOM 1268 N N . HIS A 1 171 ? -8.393 4.049 -10.044 1.00 92.69 171 HIS A N 1
ATOM 1269 C CA . HIS A 1 171 ? -7.995 3.323 -11.260 1.00 92.69 171 HIS A CA 1
ATOM 1270 C C . HIS A 1 171 ? -9.086 2.394 -11.821 1.00 92.69 171 HIS A C 1
ATOM 1272 O O . HIS A 1 171 ? -8.975 1.961 -12.961 1.00 92.69 171 HIS A O 1
ATOM 1278 N N . GLN 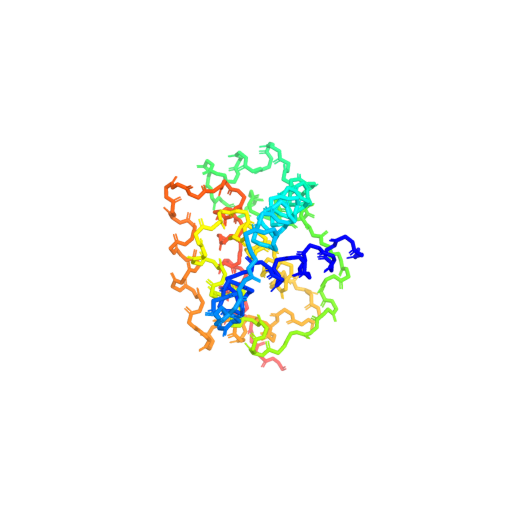A 1 172 ? -10.134 2.063 -11.054 1.00 84.62 172 GLN A N 1
ATOM 1279 C CA . GLN A 1 172 ? -11.312 1.347 -11.578 1.00 84.62 172 GLN A CA 1
ATOM 1280 C C . GLN A 1 172 ? -12.256 2.263 -12.359 1.00 84.62 172 GLN A C 1
ATOM 1282 O O . GLN A 1 172 ? -12.985 1.793 -13.228 1.00 84.62 172 GLN A O 1
ATOM 1287 N N . THR A 1 173 ? -12.280 3.551 -12.016 1.00 79.31 173 THR A N 1
ATOM 1288 C CA . THR A 1 173 ? -13.166 4.536 -12.647 1.00 79.31 173 THR A CA 1
ATOM 1289 C C . THR A 1 173 ? -12.569 5.178 -13.895 1.00 79.31 173 THR A C 1
ATOM 1291 O O . THR A 1 173 ? -13.317 5.737 -14.694 1.00 79.31 173 THR A O 1
ATOM 1294 N N . GLU A 1 174 ? -11.250 5.089 -14.089 1.00 67.75 174 GLU A N 1
ATOM 1295 C CA . GLU A 1 174 ? -10.609 5.556 -15.317 1.00 67.75 174 GLU A CA 1
ATOM 1296 C C . GLU A 1 174 ? -10.846 4.549 -16.459 1.00 67.75 174 GLU A C 1
ATOM 1298 O O . GLU A 1 174 ? -10.491 3.373 -16.330 1.00 67.75 174 GLU A O 1
ATOM 1303 N N . PRO A 1 175 ? -11.456 4.966 -17.586 1.00 52.53 175 PRO A N 1
ATOM 1304 C CA . PRO A 1 175 ? -11.616 4.093 -18.738 1.00 52.53 175 PRO A CA 1
ATOM 1305 C C . PRO A 1 175 ? -10.238 3.708 -19.283 1.00 52.53 175 PRO A C 1
ATOM 1307 O O . PRO A 1 175 ? -9.352 4.549 -19.418 1.00 52.53 175 PRO A O 1
ATOM 1310 N N . SER A 1 176 ? -10.062 2.428 -19.613 1.00 52.00 176 SER A N 1
ATOM 1311 C CA . SER A 1 176 ? -8.906 1.975 -20.387 1.00 52.00 176 SER A CA 1
ATOM 1312 C C . SER A 1 176 ? -9.022 2.573 -21.790 1.00 52.00 176 SER A C 1
ATOM 1314 O O . SER A 1 176 ? -9.840 2.101 -22.578 1.00 52.00 176 SER A O 1
ATOM 1316 N N . ILE A 1 177 ? -8.292 3.659 -22.052 1.00 42.66 177 ILE A N 1
ATOM 1317 C CA . ILE A 1 177 ? -8.179 4.268 -23.387 1.00 42.66 177 ILE A CA 1
ATOM 1318 C C . ILE A 1 177 ? -7.184 3.460 -24.217 1.00 42.66 177 ILE A C 1
ATOM 1320 O O . ILE A 1 177 ? -6.085 3.171 -23.687 1.00 42.66 177 ILE A O 1
#

Sequence (177 aa):
MARFMAALALAYMFDGRMDEFALIGTSSESSSKSVSLDGARRMALKHIEAFVLTFSDLQSFSAAAASSAPAALAQVTESARIQEAGHLRCSGAEIGRFIAMLRNPFSILKACAAFALLQFTIPGSRHALHHATLLQNAGAPRVLRAAAAAATAPLEAKIFARIVLRNLEHHQTEPSI

Secondary structure (DSSP, 8-state):
-HHHHHHHHHHHHTTTHHHHHHHHT-SS--HHHHHHHHHHHHHHHHHHHHHHHTT--HHHHHHHHHH--HHHHHHHHHHH--GGGGG----HHHHHHHHHHTT-S-HHHHHHHHHHHHHHH-TT-TTHHHHHHHHHHTTHHHHHHHHHH-TTS-HHHHHHHHHHHHHHHHHHHS---

Radius of gyration: 16.96 Å; Cα contacts (8 Å, |Δi|>4): 194; chains: 1; bounding box: 40×48×42 Å

Mean predicted aligned error: 5.9 Å

Organism: Davidia involucrata (NCBI:txid16924)

pLDDT: mean 89.54, std 14.1, range [42.66, 98.5]